Protein AF-A0AAU9J136-F1 (afdb_monomer)

Radius of gyration: 26.83 Å; Cα contacts (8 Å, |Δi|>4): 131; chains: 1; bounding box: 56×53×110 Å

Mean predicted aligned error: 14.81 Å

Sequence (244 aa):
MVQNPQQNALKNHDLTCFDFSRNMCENYKSPSEKYSEIYKKLRQEFTEEGVSYLRQHLLKAISTNSPFKLLIPDTYTTLNKVAEILLLNEFELVYWHILIESTSKAERAMNSQLLAIFTAFMAKSDLNNEYEPFEYLLETIFPNFRMNYYNWTLITDCSDVSLAQLNAKYNEMILSNKTHLYRDYDDMVNELMDMPRRKESYISEYKSDLSTIGDMENELELFEQEVLGGEHFSSIDEDMINVI

pLDDT: mean 74.61, std 20.59, range [38.0, 97.5]

Nearest PDB structures (foldseek):
  6zka-assembly1_J  TM=2.762E-01  e=8.740E+00  Ovis aries
  6zkd-assembly1_J  TM=2.323E-01  e=5.346E+00  Ovis aries

Organism: NCBI:txid1481888

Solvent-accessible surface area (backbone atoms only — not comparable to full-atom values): 15118 Å² total; per-residue (Å²): 139,87,84,81,94,82,86,87,86,86,79,89,82,82,78,51,77,62,62,61,54,51,65,56,58,79,70,61,68,53,72,67,57,50,29,53,53,52,40,52,51,53,53,48,53,50,59,73,74,48,85,55,68,67,49,52,53,50,48,49,52,42,29,74,70,47,81,57,94,55,58,57,70,60,34,34,55,50,52,49,50,49,36,58,75,64,64,56,49,64,67,37,49,48,44,21,41,52,46,55,68,55,53,49,76,73,62,68,70,46,62,56,65,61,52,50,47,48,37,44,48,49,26,44,51,76,77,35,95,83,36,62,37,51,53,54,50,43,35,73,76,36,81,61,35,66,61,54,46,53,56,45,64,76,71,53,79,67,67,90,81,47,71,68,57,48,54,50,51,45,49,51,62,50,56,68,49,66,83,58,82,69,89,46,71,66,60,51,48,46,58,77,63,65,56,84,72,78,77,87,71,80,89,83,92,83,87,78,71,62,66,69,53,54,53,50,54,52,52,49,54,51,43,44,47,72,74,68,59,66,74,68,79,69,72,81,72,93,82,80,82,97,78,137

Secondary structure (DSSP, 8-state):
------SSS-SS----HHHHHHHHHTT---HHHHHHHHHHHHHHHHHHH---HHHHHHHHHHHHH---SS-HHHHHHHHHHHHHHTT--HHHHHHHHHHHHH--TTGGGS-HHHHHHHHHHHHHHHH-S--HHHHHHHHHHSTTHHHHHHHHHTT-------HHHHHHHHHHHHHTTTT---S-HHHHHHHHH--------------SSHHHHHHHHHHHHHHHHHHS---------S-S----

Foldseek 3Di:
DDDDPPDPDPDDDPPDPVVVVVVVVVPDDDPLVVLLVVLVVVLVVLVVVDDDLLNLLLLLVLLVPAPAPDQSVVSSVLLVVLCSLQVDDNLLSLQLSLQRVQWDPVLSVDDRSLSSNLSSLVSSVVVDVPSVSSQSVCCVLPPCNVVVSVVCVVVTPRDDQDPVNSVVSSCVSVVVVVVDPDPDPVVSVCVSVVDPDPPDDDDDDDPPPVPVVVVSVVSVVVCCCPSVPDPPVDDPPPDDDPDD

Structure (mmCIF, N/CA/C/O backbone):
data_AF-A0AAU9J136-F1
#
_entry.id   AF-A0AAU9J136-F1
#
loop_
_atom_site.group_PDB
_atom_site.id
_atom_site.type_symbol
_atom_site.label_atom_id
_atom_site.label_alt_id
_atom_site.label_comp_id
_atom_site.label_asym_id
_atom_site.label_entity_id
_atom_site.label_seq_id
_atom_site.pdbx_PDB_ins_code
_atom_site.Cartn_x
_atom_site.Cartn_y
_atom_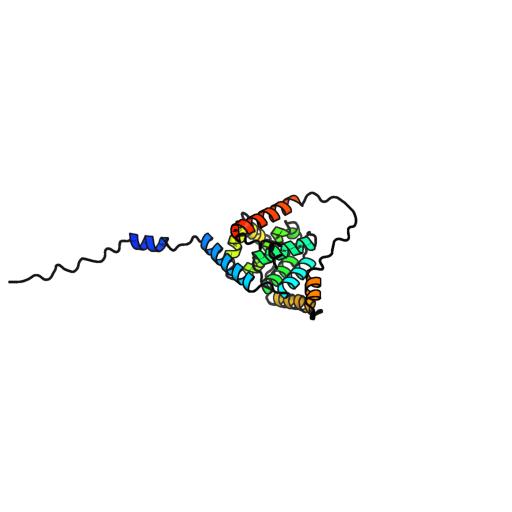site.Cartn_z
_atom_site.occupancy
_atom_site.B_iso_or_equiv
_atom_site.auth_seq_id
_atom_site.auth_comp_id
_atom_site.auth_asym_id
_atom_site.auth_atom_id
_atom_site.pdbx_PDB_model_num
ATOM 1 N N . MET A 1 1 ? -31.775 28.608 80.636 1.00 42.97 1 MET A N 1
ATOM 2 C CA . MET A 1 1 ? -32.363 28.107 79.377 1.00 42.97 1 MET A CA 1
ATOM 3 C C . MET A 1 1 ? -31.217 27.852 78.419 1.00 42.97 1 MET A C 1
ATOM 5 O O . MET A 1 1 ? -30.609 28.803 77.954 1.00 42.97 1 MET A O 1
ATOM 9 N N . VAL A 1 2 ? -30.842 26.586 78.250 1.00 39.69 2 VAL A N 1
ATOM 10 C CA . VAL A 1 2 ? -29.697 26.159 77.434 1.00 39.69 2 VAL A CA 1
ATOM 11 C C . VAL A 1 2 ? -30.269 25.627 76.123 1.00 39.69 2 VAL A C 1
ATOM 13 O O . VAL A 1 2 ? -30.999 24.639 76.141 1.00 39.69 2 VAL A O 1
ATOM 16 N N . GLN A 1 3 ? -30.013 26.319 75.013 1.00 44.22 3 GLN A N 1
ATOM 17 C CA . GLN A 1 3 ? -30.363 25.846 73.672 1.00 44.22 3 GLN A CA 1
ATOM 18 C C . GLN A 1 3 ? -29.195 25.039 73.101 1.00 44.22 3 GLN A C 1
ATOM 20 O O . GLN A 1 3 ? -28.039 25.440 73.205 1.00 44.22 3 GLN A O 1
ATOM 25 N N . ASN A 1 4 ? -29.524 23.873 72.551 1.00 42.19 4 ASN A N 1
ATOM 26 C CA . ASN A 1 4 ? -28.610 22.815 72.144 1.00 42.19 4 ASN A CA 1
ATOM 27 C C . ASN A 1 4 ? -28.269 22.968 70.642 1.00 42.19 4 ASN A C 1
ATOM 29 O O . ASN A 1 4 ? -29.188 22.867 69.827 1.00 42.19 4 ASN A O 1
ATOM 33 N N . PRO A 1 5 ? -27.009 23.222 70.234 1.00 50.28 5 PRO A N 1
ATOM 34 C CA . PRO A 1 5 ? -26.661 23.504 68.838 1.00 50.28 5 PRO A CA 1
ATOM 35 C C . PRO A 1 5 ? -26.073 22.280 68.106 1.00 50.28 5 PRO A C 1
ATOM 37 O O . PRO A 1 5 ? -24.982 22.355 67.550 1.00 50.28 5 PRO A O 1
ATOM 40 N N . GLN A 1 6 ? -26.770 21.137 68.091 1.00 49.03 6 GLN A N 1
ATOM 41 C CA . GLN A 1 6 ? -26.273 19.913 67.429 1.00 49.03 6 GLN A CA 1
ATOM 42 C C . GLN A 1 6 ? -27.299 19.189 66.538 1.00 49.03 6 GLN A C 1
ATOM 44 O O . GLN A 1 6 ? -27.411 17.968 66.589 1.00 49.03 6 GLN A O 1
ATOM 49 N N . GLN A 1 7 ? -28.052 19.899 65.690 1.00 48.59 7 GLN A N 1
ATOM 50 C CA . GLN A 1 7 ? -28.989 19.225 64.766 1.00 48.59 7 GLN A CA 1
ATOM 51 C C . GLN A 1 7 ? -28.977 19.691 63.301 1.00 48.59 7 GLN A C 1
ATOM 53 O O . GLN A 1 7 ? -29.927 19.412 62.585 1.00 48.59 7 GLN A O 1
ATOM 58 N N . ASN A 1 8 ? -27.911 20.323 62.797 1.00 48.62 8 ASN A N 1
ATOM 59 C CA . ASN A 1 8 ? -27.882 20.781 61.394 1.00 48.62 8 ASN A CA 1
ATOM 60 C C . ASN A 1 8 ? -26.576 20.471 60.640 1.00 48.62 8 ASN A C 1
ATOM 62 O O . ASN A 1 8 ? -26.051 21.322 59.932 1.00 48.62 8 ASN A O 1
ATOM 66 N N . ALA A 1 9 ? -26.044 19.253 60.762 1.00 48.69 9 ALA A N 1
ATOM 67 C CA . ALA A 1 9 ? -24.848 18.857 60.004 1.00 48.69 9 ALA A CA 1
ATOM 68 C C . ALA A 1 9 ? -24.901 17.423 59.452 1.00 48.69 9 ALA A C 1
ATOM 70 O O . ALA A 1 9 ? -23.889 16.737 59.426 1.00 48.69 9 ALA A O 1
ATOM 71 N N . LEU A 1 10 ? -26.077 16.957 59.024 1.00 46.41 10 LEU A N 1
ATOM 72 C CA . LEU A 1 10 ? -26.249 15.650 58.371 1.00 46.41 10 LEU A CA 1
ATOM 73 C C . LEU A 1 10 ? -27.366 15.727 57.321 1.00 46.41 10 LEU A C 1
ATOM 75 O O . LEU A 1 10 ? -28.375 15.034 57.377 1.00 46.41 10 LEU A O 1
ATOM 79 N N . LYS A 1 11 ? -27.208 16.640 56.366 1.00 48.94 11 LYS A N 1
ATOM 80 C CA . LYS A 1 11 ? -27.879 16.571 55.067 1.00 48.94 11 LYS A CA 1
ATOM 81 C C . LYS A 1 11 ? -26.851 16.984 54.031 1.00 48.94 11 LYS A C 1
ATOM 83 O O . LYS A 1 11 ? -26.222 18.020 54.211 1.00 48.94 11 LYS A O 1
ATOM 88 N N . ASN A 1 12 ? -26.731 16.184 52.979 1.00 52.44 12 ASN A N 1
ATOM 89 C CA . ASN A 1 12 ? -25.805 16.314 51.850 1.00 52.44 12 ASN A CA 1
ATOM 90 C C . ASN A 1 12 ? -24.502 15.534 52.038 1.00 52.44 12 ASN A C 1
ATOM 92 O O . ASN A 1 12 ? -23.468 16.121 52.317 1.00 52.44 12 ASN A O 1
ATOM 96 N N . HIS A 1 13 ? -24.563 14.214 51.857 1.00 52.09 13 HIS A N 1
ATOM 97 C CA . HIS A 1 13 ? -23.552 13.467 51.095 1.00 52.09 13 HIS A CA 1
ATOM 98 C C . HIS A 1 13 ? -24.052 12.045 50.773 1.00 52.09 13 HIS A C 1
ATOM 100 O O . HIS A 1 13 ? -23.336 11.073 50.950 1.00 52.09 13 HIS A O 1
ATOM 106 N N . ASP A 1 14 ? -25.276 11.926 50.251 1.00 48.69 14 ASP A N 1
ATOM 107 C CA . ASP A 1 14 ? -25.692 10.728 49.507 1.00 48.69 14 ASP A CA 1
ATOM 108 C C . ASP A 1 14 ? -25.576 11.031 48.009 1.00 48.69 14 ASP A C 1
ATOM 110 O O . AS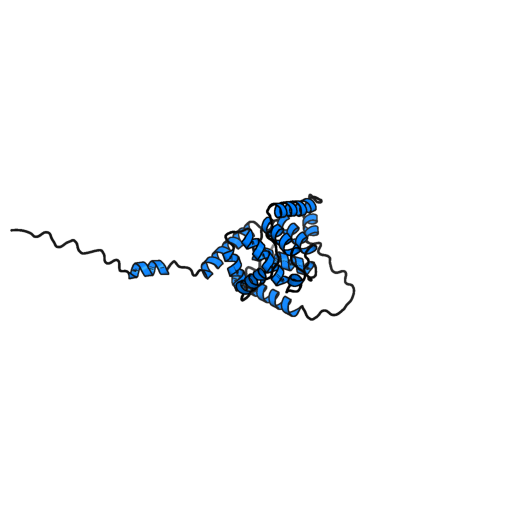P A 1 14 ? -26.559 11.101 47.275 1.00 48.69 14 ASP A O 1
ATOM 114 N N . LEU A 1 15 ? -24.341 11.266 47.554 1.00 48.59 15 LEU A N 1
ATOM 115 C CA . LEU A 1 15 ? -23.993 11.001 46.159 1.00 48.59 15 LEU A CA 1
ATOM 116 C C . LEU A 1 15 ? -23.864 9.488 46.068 1.00 48.59 15 LEU A C 1
ATOM 118 O O . LEU A 1 15 ? -22.856 8.898 46.457 1.00 48.59 15 LEU A O 1
ATOM 122 N N . THR A 1 16 ? -24.963 8.860 45.674 1.00 50.28 16 THR A N 1
ATOM 123 C CA . THR A 1 16 ? -25.050 7.412 45.571 1.00 50.28 16 THR A CA 1
ATOM 124 C C . THR A 1 16 ? -24.003 6.904 44.576 1.00 50.28 16 THR A C 1
ATOM 126 O O . THR A 1 16 ? -23.766 7.502 43.528 1.00 50.28 16 THR A O 1
ATOM 129 N N . CYS A 1 17 ? -23.400 5.752 44.875 1.00 52.16 17 CYS A N 1
ATOM 130 C CA . CYS A 1 17 ? -22.515 5.001 43.971 1.00 52.16 17 CYS A CA 1
ATOM 131 C C . CYS A 1 17 ? -23.142 4.759 42.566 1.00 52.16 17 CYS A C 1
ATOM 133 O O . CYS A 1 17 ? -22.447 4.472 41.589 1.00 52.16 17 CYS A O 1
ATOM 135 N N . PHE A 1 18 ? -24.464 4.929 42.455 1.00 45.69 18 PHE A N 1
ATOM 136 C CA . PHE A 1 18 ? -25.244 4.843 41.225 1.00 45.69 18 PHE A CA 1
ATOM 137 C C . PHE A 1 18 ? -24.999 5.995 40.238 1.00 45.69 18 PHE A C 1
ATOM 139 O O . PHE A 1 18 ? -24.914 5.735 39.038 1.00 45.69 18 PHE A O 1
ATOM 146 N N . ASP A 1 19 ? -24.818 7.235 40.699 1.00 49.44 19 ASP A N 1
ATOM 147 C CA . ASP A 1 19 ? -24.629 8.380 39.791 1.00 49.44 19 ASP A CA 1
ATOM 148 C C . ASP A 1 19 ? -23.219 8.410 39.176 1.00 49.44 19 ASP A C 1
ATOM 150 O O . ASP A 1 19 ? -23.034 8.869 38.049 1.00 49.44 19 ASP A O 1
ATOM 154 N N . PHE A 1 20 ? -22.225 7.831 39.862 1.00 48.22 20 PHE A N 1
ATOM 155 C CA . PHE A 1 20 ? -20.870 7.664 39.323 1.00 48.22 20 PHE A CA 1
ATOM 156 C C . PHE A 1 20 ? -20.815 6.603 38.208 1.00 48.22 20 PHE A C 1
ATOM 158 O O . PHE A 1 20 ? -20.131 6.786 37.204 1.00 48.22 20 PHE A O 1
ATOM 165 N N . SER A 1 21 ? -21.584 5.517 38.345 1.00 48.72 21 SER A N 1
ATOM 166 C CA . SER A 1 21 ? -21.650 4.451 37.332 1.00 48.72 21 SER A CA 1
ATOM 167 C C . SER A 1 21 ? -22.419 4.875 36.076 1.00 48.72 21 SER A C 1
ATOM 169 O O . SER A 1 21 ? -22.072 4.454 34.974 1.00 48.72 21 SER A O 1
ATOM 171 N N . ARG A 1 22 ? -23.428 5.747 36.216 1.00 47.22 22 ARG A N 1
ATOM 172 C CA . ARG A 1 22 ? -24.210 6.267 35.083 1.00 47.22 22 ARG A CA 1
ATOM 173 C C . ARG A 1 22 ? -23.394 7.227 34.209 1.00 47.22 22 ARG A C 1
ATOM 175 O O . ARG A 1 22 ? -23.372 7.063 32.995 1.00 47.22 22 ARG A O 1
ATOM 182 N N . ASN A 1 23 ? -22.623 8.126 34.828 1.00 47.19 23 ASN A N 1
ATOM 183 C CA . ASN A 1 23 ? -21.737 9.056 34.112 1.00 47.19 23 ASN A CA 1
ATOM 184 C C . ASN A 1 23 ? -20.541 8.366 33.424 1.00 47.19 23 ASN A C 1
ATOM 186 O O . ASN A 1 23 ? -20.014 8.879 32.440 1.00 47.19 23 ASN A O 1
ATOM 190 N N . MET A 1 24 ? -20.114 7.198 33.918 1.00 51.25 24 MET A N 1
ATOM 191 C CA . MET A 1 24 ? -19.074 6.383 33.275 1.00 51.25 24 MET A CA 1
ATOM 192 C C . MET A 1 24 ? -19.595 5.605 32.057 1.00 51.25 24 MET A C 1
ATOM 194 O O . MET A 1 24 ? -18.830 5.364 31.129 1.00 51.25 24 MET A O 1
ATOM 198 N N . CYS A 1 25 ? -20.878 5.227 32.027 1.00 48.72 25 CYS A N 1
ATOM 199 C CA . CYS A 1 25 ? -21.451 4.475 30.904 1.00 48.72 25 CYS A CA 1
ATOM 200 C C . CYS A 1 25 ? -21.905 5.372 29.743 1.00 48.72 25 CYS A C 1
ATOM 202 O O . CYS A 1 25 ? -21.859 4.935 28.600 1.00 48.72 25 CYS A O 1
ATOM 204 N N . GLU A 1 26 ? -22.302 6.621 30.002 1.00 47.88 26 GLU A N 1
ATOM 205 C CA . GLU A 1 26 ? -22.823 7.522 28.957 1.00 47.88 26 GLU A CA 1
ATOM 206 C C . GLU A 1 26 ? -21.742 8.093 28.014 1.00 47.88 26 GLU A C 1
ATOM 208 O O . GLU A 1 26 ? -22.083 8.688 26.998 1.00 47.88 26 GLU A O 1
ATOM 213 N N . ASN A 1 27 ? -20.449 7.862 28.287 1.00 53.16 27 ASN A N 1
ATOM 214 C CA . ASN A 1 27 ? -19.342 8.330 27.435 1.00 53.16 27 ASN A CA 1
ATOM 215 C C . ASN A 1 27 ? -18.365 7.231 26.979 1.00 53.16 27 ASN A C 1
ATOM 217 O O . ASN A 1 27 ? -17.383 7.531 26.296 1.00 53.16 27 ASN A O 1
ATOM 221 N N . TYR A 1 28 ? -18.603 5.964 27.325 1.00 52.22 28 TYR A N 1
ATOM 222 C CA . TYR A 1 28 ? -17.774 4.859 26.842 1.00 52.22 28 TYR A CA 1
ATOM 223 C C . TYR A 1 28 ? -18.293 4.387 25.482 1.00 52.22 28 TYR A C 1
ATOM 225 O O . TYR A 1 28 ? -19.089 3.455 25.394 1.00 52.22 28 TYR A O 1
ATOM 233 N N . LYS A 1 29 ? -17.838 5.038 24.405 1.00 61.50 29 LYS A N 1
ATOM 234 C CA . LYS A 1 29 ? -17.978 4.465 23.060 1.00 61.50 29 LYS A CA 1
ATOM 235 C C . LYS A 1 29 ? -17.251 3.127 23.029 1.00 61.50 29 LYS A C 1
ATOM 237 O O . LYS A 1 29 ? -16.145 3.007 23.569 1.00 61.50 29 LYS A O 1
ATOM 242 N N . SER A 1 30 ? -17.865 2.124 22.408 1.00 73.06 30 SER A N 1
ATOM 243 C CA . SER A 1 30 ? -17.186 0.848 22.191 1.00 73.06 30 SER A CA 1
ATOM 244 C C . SER A 1 30 ? -15.887 1.095 21.401 1.00 73.06 30 SER A C 1
ATOM 246 O O . SER A 1 30 ? -15.849 2.002 20.562 1.00 73.06 30 SER A O 1
ATOM 248 N N . PRO A 1 31 ? -14.801 0.330 21.634 1.00 75.12 31 PRO A N 1
ATOM 249 C CA . PRO A 1 31 ? -13.560 0.495 20.873 1.00 75.12 31 PRO A CA 1
ATOM 250 C C . PRO A 1 31 ? -13.791 0.489 19.352 1.00 75.12 31 PRO A C 1
ATOM 252 O O . PRO A 1 31 ? -13.170 1.268 18.637 1.00 75.12 31 PRO A O 1
ATOM 255 N N . SER A 1 32 ? -14.756 -0.306 18.881 1.00 79.25 32 SER A N 1
ATOM 256 C CA . SER A 1 32 ? -15.220 -0.361 17.490 1.00 79.25 32 SER A CA 1
ATOM 257 C C . SER A 1 32 ? -15.777 0.964 16.963 1.00 79.25 32 SER A C 1
ATOM 259 O O . SER A 1 32 ? -15.373 1.421 15.895 1.00 79.25 32 SER A O 1
ATOM 261 N N . GLU A 1 33 ? -16.674 1.617 17.707 1.00 81.62 33 GLU A N 1
ATOM 262 C CA . GLU A 1 33 ? -17.240 2.914 17.304 1.00 81.62 33 GLU A CA 1
ATOM 263 C C . GLU A 1 33 ? -16.163 3.999 17.297 1.00 81.62 33 GLU A C 1
ATOM 265 O O . GLU A 1 33 ? -16.102 4.811 16.376 1.00 81.62 33 GLU A O 1
ATOM 270 N N . LYS A 1 34 ? -15.262 3.968 18.286 1.00 90.00 34 LYS A N 1
ATOM 271 C CA . LYS A 1 34 ? -14.142 4.908 18.370 1.00 90.00 34 LYS A CA 1
ATOM 272 C C . LYS A 1 34 ? -13.229 4.807 17.143 1.00 90.00 34 LYS A C 1
ATOM 274 O O . LYS A 1 34 ? -12.896 5.832 16.556 1.00 90.00 34 LYS A O 1
ATOM 279 N N . TYR A 1 35 ? -12.820 3.600 16.749 1.00 92.06 35 TYR A N 1
ATOM 280 C CA . TYR A 1 35 ? -11.941 3.415 15.589 1.00 92.06 35 TYR A CA 1
ATOM 281 C C . TYR A 1 35 ? -12.622 3.793 14.269 1.00 92.06 35 TYR A C 1
ATOM 283 O O . TYR A 1 35 ? -11.987 4.421 13.423 1.00 92.06 35 TYR A O 1
ATOM 291 N N . SER A 1 36 ? -13.918 3.496 14.119 1.00 90.44 36 SER A N 1
ATOM 292 C CA . SER A 1 36 ? -14.697 3.912 12.946 1.00 90.44 36 SER A CA 1
ATOM 293 C C . SER A 1 36 ? -14.754 5.438 12.800 1.00 90.44 36 SER A C 1
ATOM 295 O O . SER A 1 36 ? -14.521 5.965 11.714 1.00 90.44 36 SER A O 1
ATOM 297 N N . GLU A 1 37 ? -15.005 6.166 13.891 1.00 91.88 37 GLU A N 1
ATOM 298 C CA . GLU A 1 37 ? -15.034 7.634 13.877 1.00 91.88 37 GLU A CA 1
ATOM 299 C C . GLU A 1 37 ? -13.668 8.248 13.557 1.00 91.88 37 GLU A C 1
ATOM 301 O O . GLU A 1 37 ? -13.591 9.198 12.777 1.00 91.88 37 GLU A O 1
ATOM 306 N N . ILE A 1 38 ? -12.589 7.690 14.119 1.00 93.69 38 ILE A N 1
ATOM 307 C CA . ILE A 1 38 ? -11.222 8.138 13.823 1.00 93.69 38 ILE A CA 1
ATOM 308 C C . ILE A 1 38 ? -10.914 7.942 12.337 1.00 93.69 38 ILE A C 1
ATOM 310 O O . ILE A 1 38 ? -10.460 8.881 11.687 1.00 93.69 38 ILE A O 1
ATOM 314 N N . TYR A 1 39 ? -11.212 6.764 11.778 1.00 94.00 39 TYR A N 1
ATOM 315 C CA . TYR A 1 39 ? -10.983 6.508 10.357 1.00 94.00 39 TYR A CA 1
ATOM 316 C C . TYR A 1 39 ? -11.777 7.471 9.466 1.00 94.00 39 TYR A C 1
ATOM 318 O O . TYR A 1 39 ? -11.218 8.038 8.530 1.00 94.00 39 TYR A O 1
ATOM 326 N N . LYS A 1 40 ? -13.058 7.719 9.777 1.00 93.56 40 LYS A N 1
ATOM 327 C CA . LYS A 1 40 ? -13.888 8.678 9.027 1.00 93.56 40 LYS A CA 1
ATOM 328 C C . LYS A 1 40 ? -13.271 10.076 9.008 1.00 93.56 40 LYS A C 1
ATOM 330 O O . LYS A 1 40 ? -13.238 10.703 7.954 1.00 93.56 40 LYS A O 1
ATOM 335 N N . LYS A 1 41 ? -12.738 10.536 10.143 1.00 94.50 41 LYS A N 1
ATOM 336 C CA . LYS A 1 41 ? -12.050 11.830 10.224 1.00 94.50 41 LYS A CA 1
ATOM 337 C C . LYS A 1 41 ? -10.790 11.861 9.357 1.00 94.50 41 LYS A C 1
ATOM 339 O O . LYS A 1 41 ? -10.625 12.789 8.577 1.00 94.50 41 LYS A O 1
ATOM 344 N N . LEU A 1 42 ? -9.949 10.827 9.438 1.00 93.81 42 LEU A N 1
ATOM 345 C CA . LEU A 1 42 ? -8.741 10.712 8.610 1.00 93.81 42 LEU A CA 1
ATOM 346 C C . LEU A 1 42 ? -9.080 10.686 7.114 1.00 93.81 42 LEU A C 1
ATOM 348 O O . LEU A 1 42 ? -8.410 11.320 6.305 1.00 93.81 42 LEU A O 1
ATOM 352 N N . ARG A 1 43 ? -10.148 9.975 6.736 1.00 93.44 43 ARG A N 1
ATOM 353 C CA . ARG A 1 43 ? -10.620 9.912 5.350 1.00 93.44 43 ARG A CA 1
ATOM 354 C C . ARG A 1 43 ? -11.113 11.268 4.857 1.00 93.44 43 ARG A C 1
ATOM 356 O O . ARG A 1 43 ? -10.845 11.619 3.710 1.00 93.44 43 ARG A O 1
ATOM 363 N N . GLN A 1 44 ? -11.824 12.011 5.702 1.00 93.25 44 GLN A N 1
ATOM 364 C CA . GLN A 1 44 ? -12.268 13.362 5.381 1.00 93.25 44 GLN A CA 1
ATOM 365 C C . GLN A 1 44 ? -11.066 14.285 5.148 1.00 93.25 44 GLN A C 1
ATOM 367 O O . GLN A 1 44 ? -10.995 14.906 4.095 1.00 93.25 44 GLN A O 1
ATOM 372 N N . GLU A 1 45 ? -10.095 14.299 6.067 1.00 92.38 45 GLU A N 1
ATOM 373 C CA . GLU A 1 45 ? -8.858 15.087 5.940 1.00 92.38 45 GLU A CA 1
ATOM 374 C C . GLU A 1 45 ? -8.113 14.751 4.639 1.00 92.38 45 GLU A C 1
ATOM 376 O O . GLU A 1 45 ? -7.801 15.638 3.850 1.00 92.38 45 GLU A O 1
ATOM 381 N N . PHE A 1 46 ? -7.931 13.461 4.347 1.00 90.62 46 PHE A N 1
ATOM 382 C CA . PHE A 1 46 ? -7.301 13.000 3.108 1.00 90.62 46 PHE A CA 1
ATOM 383 C C . PHE A 1 46 ? -8.053 13.456 1.847 1.00 90.62 46 PHE A C 1
ATOM 385 O O . PHE A 1 46 ? -7.444 13.793 0.833 1.00 90.62 46 PHE A O 1
ATOM 392 N N . THR A 1 47 ? -9.386 13.466 1.893 1.00 89.38 47 THR A N 1
ATOM 393 C CA . THR A 1 47 ? -10.219 13.888 0.757 1.00 89.38 47 THR A 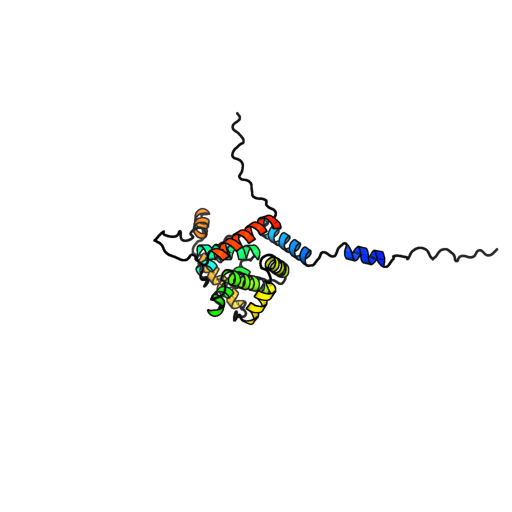CA 1
ATOM 394 C C . THR A 1 47 ? -10.164 15.404 0.559 1.00 89.38 47 THR A C 1
ATOM 396 O O . THR A 1 47 ? -10.125 15.866 -0.579 1.00 89.38 47 THR A O 1
ATOM 399 N N . GLU A 1 48 ? -10.126 16.173 1.649 1.00 90.62 48 GLU A N 1
ATOM 400 C CA . GLU A 1 48 ? -10.001 17.635 1.627 1.00 90.62 48 GLU A CA 1
ATOM 401 C C . GLU A 1 48 ? -8.624 18.094 1.122 1.00 90.62 48 GLU A C 1
ATOM 403 O O . GLU A 1 48 ? -8.544 19.057 0.358 1.00 90.62 48 GLU A O 1
ATOM 408 N N . GLU A 1 49 ? -7.545 17.400 1.501 1.00 87.50 49 GLU A N 1
ATOM 409 C CA . GLU A 1 49 ? -6.192 17.652 0.979 1.00 87.50 49 GLU A CA 1
ATOM 410 C C . GLU A 1 49 ? -6.055 17.257 -0.500 1.00 87.50 49 GLU A C 1
ATOM 412 O O . GLU A 1 49 ? -5.311 17.888 -1.259 1.00 87.50 49 GLU A O 1
ATOM 417 N N . GLY A 1 50 ? -6.808 16.238 -0.918 1.00 85.56 50 GLY A N 1
ATOM 418 C CA . GLY A 1 50 ? -6.775 15.688 -2.262 1.00 85.56 50 GLY A CA 1
ATOM 419 C C . GLY A 1 50 ? -5.562 14.791 -2.513 1.00 85.56 50 GLY A C 1
ATOM 420 O O . GLY A 1 50 ? -4.663 14.624 -1.691 1.00 85.56 50 GLY A O 1
ATOM 421 N N . VAL A 1 51 ? -5.533 14.174 -3.694 1.00 85.56 51 VAL A N 1
ATOM 422 C CA . VAL A 1 51 ? -4.474 13.228 -4.054 1.00 85.56 51 VAL A CA 1
ATOM 423 C C . VAL A 1 51 ? -3.356 13.928 -4.826 1.00 85.56 51 VAL A C 1
ATOM 425 O O . VAL A 1 51 ? -3.580 14.485 -5.901 1.00 85.56 51 VAL A O 1
ATOM 428 N N . SER A 1 52 ? -2.129 13.862 -4.301 1.00 88.12 52 SER A N 1
ATOM 429 C CA . SER A 1 52 ? -0.956 14.463 -4.940 1.00 88.12 52 SER A CA 1
ATOM 430 C C . SER A 1 52 ? -0.563 13.730 -6.236 1.00 88.12 52 SER A C 1
ATOM 432 O O . SER A 1 52 ? -0.661 12.503 -6.346 1.00 88.12 52 SER A O 1
ATOM 434 N N . TYR A 1 53 ? -0.053 14.474 -7.226 1.00 86.25 53 TYR A N 1
ATOM 435 C CA . TYR A 1 53 ? 0.521 13.882 -8.444 1.00 86.25 53 TYR A CA 1
ATOM 436 C C . TYR A 1 53 ? 1.677 12.926 -8.114 1.00 86.25 53 TYR A C 1
ATOM 438 O O . TYR A 1 53 ? 1.783 11.849 -8.698 1.00 86.25 53 TYR A O 1
ATOM 446 N N . LEU A 1 54 ? 2.513 13.284 -7.130 1.00 88.81 54 LEU A N 1
ATOM 447 C CA . LEU A 1 54 ? 3.626 12.445 -6.694 1.00 88.81 54 LEU A CA 1
ATOM 448 C C . LEU A 1 54 ? 3.134 11.085 -6.183 1.00 88.81 54 LEU A C 1
ATOM 450 O O . LEU A 1 54 ? 3.692 10.063 -6.576 1.00 88.81 54 LEU A O 1
ATOM 454 N N . ARG A 1 55 ? 2.058 11.056 -5.384 1.00 91.94 55 ARG A N 1
ATOM 455 C CA . ARG A 1 55 ? 1.423 9.815 -4.919 1.00 91.94 55 ARG A CA 1
ATOM 456 C C . ARG A 1 55 ? 0.996 8.932 -6.093 1.00 91.94 55 ARG A C 1
ATOM 458 O O . ARG A 1 55 ? 1.288 7.737 -6.097 1.00 91.94 55 ARG A O 1
ATOM 465 N N . GLN A 1 56 ? 0.355 9.514 -7.107 1.00 90.94 56 GLN A N 1
ATOM 466 C CA . GLN A 1 56 ? -0.096 8.765 -8.284 1.00 90.94 56 GLN A CA 1
ATOM 467 C C . GLN A 1 56 ? 1.058 8.252 -9.145 1.00 90.94 56 GLN A C 1
ATOM 469 O O . GLN A 1 56 ? 1.053 7.092 -9.560 1.00 90.94 56 GLN A O 1
ATOM 474 N N . HIS A 1 57 ? 2.090 9.068 -9.345 1.00 88.38 57 HIS A N 1
ATOM 475 C CA . HIS A 1 57 ? 3.306 8.647 -10.031 1.00 88.38 57 HIS A CA 1
ATOM 476 C C . HIS A 1 57 ? 3.994 7.484 -9.294 1.00 88.38 57 HIS A C 1
ATOM 478 O O . HIS A 1 57 ? 4.391 6.498 -9.918 1.00 88.38 57 HIS A O 1
ATOM 484 N N . LEU A 1 58 ? 4.108 7.552 -7.960 1.00 92.19 58 LEU A N 1
ATOM 485 C CA . LEU A 1 58 ? 4.659 6.459 -7.154 1.00 92.19 58 LEU A CA 1
ATOM 486 C C . LEU A 1 58 ? 3.840 5.174 -7.330 1.00 92.19 58 LEU A C 1
ATOM 488 O O . LEU A 1 58 ? 4.417 4.131 -7.621 1.00 92.19 58 LEU A O 1
ATOM 492 N N . LEU A 1 59 ? 2.509 5.243 -7.242 1.00 92.44 59 LEU A N 1
ATOM 493 C CA . LEU A 1 59 ? 1.633 4.084 -7.458 1.00 92.44 59 LEU A CA 1
ATOM 494 C C . LEU A 1 59 ? 1.783 3.484 -8.857 1.00 92.44 59 LEU A C 1
ATOM 496 O O . LEU A 1 59 ? 1.839 2.261 -9.005 1.00 92.44 59 LEU A O 1
ATOM 500 N N . LYS A 1 60 ? 1.914 4.327 -9.885 1.00 88.44 60 LYS A N 1
ATOM 501 C CA . LYS A 1 60 ? 2.172 3.866 -11.249 1.00 88.44 60 LYS A CA 1
ATOM 502 C C . LYS A 1 60 ? 3.513 3.133 -11.344 1.00 88.44 60 LYS A C 1
ATOM 504 O O . LYS A 1 60 ? 3.568 2.038 -11.915 1.00 88.44 60 LYS A O 1
ATOM 509 N N . ALA A 1 61 ? 4.571 3.673 -10.741 1.00 88.94 61 ALA A N 1
ATOM 510 C CA . ALA A 1 61 ? 5.879 3.022 -10.690 1.00 88.94 61 ALA A CA 1
ATOM 511 C C . ALA A 1 61 ? 5.817 1.665 -9.962 1.00 88.94 61 ALA A C 1
ATOM 513 O O . ALA A 1 61 ? 6.319 0.668 -10.484 1.00 88.94 61 ALA A O 1
ATOM 514 N N . ILE A 1 62 ? 5.124 1.596 -8.819 1.00 91.88 62 ILE A N 1
ATOM 515 C CA . ILE A 1 62 ? 4.903 0.343 -8.076 1.00 91.88 62 ILE A CA 1
ATOM 516 C C . ILE A 1 62 ? 4.163 -0.666 -8.953 1.00 91.88 62 ILE A C 1
ATOM 518 O O . ILE A 1 62 ? 4.584 -1.814 -9.047 1.00 91.88 62 ILE A O 1
ATOM 522 N N . SER A 1 63 ? 3.097 -0.246 -9.639 1.00 90.25 63 SER A N 1
ATOM 523 C CA . SER A 1 63 ? 2.301 -1.138 -10.491 1.00 90.25 63 SER A CA 1
ATOM 524 C C . SER A 1 63 ? 3.093 -1.721 -11.661 1.00 90.25 63 SER A C 1
ATOM 526 O O . SER A 1 63 ? 2.920 -2.890 -11.998 1.00 90.25 63 SER A O 1
ATOM 528 N N . THR A 1 64 ? 4.003 -0.933 -12.237 1.00 85.94 64 THR A N 1
ATOM 529 C CA . THR A 1 64 ? 4.828 -1.336 -13.383 1.00 85.94 64 THR A CA 1
ATOM 530 C C . THR A 1 64 ? 5.923 -2.318 -12.970 1.00 85.94 64 THR A C 1
ATOM 532 O O . THR A 1 64 ? 6.236 -3.245 -13.714 1.00 85.94 64 THR A O 1
ATOM 535 N N . ASN A 1 65 ? 6.479 -2.138 -11.770 1.00 85.00 65 ASN A N 1
ATOM 536 C CA . ASN A 1 65 ? 7.566 -2.960 -11.234 1.00 85.00 65 ASN A CA 1
ATOM 537 C C . ASN A 1 65 ? 7.075 -4.090 -10.315 1.00 85.00 65 ASN A C 1
ATOM 539 O O . ASN A 1 65 ? 7.884 -4.827 -9.749 1.00 85.00 65 ASN A O 1
ATOM 543 N N . SER A 1 66 ? 5.759 -4.228 -10.136 1.00 83.88 66 SER A N 1
ATOM 544 C CA . SER A 1 66 ? 5.192 -5.201 -9.212 1.00 83.88 66 SER A CA 1
ATOM 545 C C . SER A 1 66 ? 5.425 -6.638 -9.702 1.00 83.88 66 SER A C 1
ATOM 547 O O . SER A 1 66 ? 5.188 -6.946 -10.871 1.00 83.88 66 SER A O 1
ATOM 549 N N . PRO A 1 67 ? 5.827 -7.564 -8.813 1.00 82.94 67 PRO A N 1
ATOM 550 C CA . PRO A 1 67 ? 5.948 -8.978 -9.124 1.00 82.94 67 PRO A CA 1
ATOM 551 C C . PRO A 1 67 ? 4.600 -9.720 -9.106 1.00 82.94 67 PRO A C 1
ATOM 553 O O . PRO A 1 67 ? 4.590 -10.953 -9.197 1.00 82.94 67 PRO A O 1
ATOM 556 N N . PHE A 1 68 ? 3.476 -9.018 -8.930 1.00 79.94 68 PHE A N 1
ATOM 557 C CA . PHE A 1 68 ? 2.149 -9.627 -8.941 1.00 79.94 68 PHE A CA 1
ATOM 558 C C . PHE A 1 68 ? 1.820 -10.222 -10.312 1.00 79.94 68 PHE A C 1
ATOM 560 O O . PHE A 1 68 ? 2.190 -9.693 -11.356 1.00 79.94 68 PHE A O 1
ATOM 567 N N . LYS A 1 69 ? 1.081 -11.335 -10.310 1.00 72.06 69 LYS A N 1
ATOM 568 C CA . LYS A 1 69 ? 0.663 -12.044 -11.533 1.00 72.06 69 LYS A CA 1
ATOM 569 C C . LYS A 1 69 ? -0.620 -11.459 -12.139 1.00 72.06 69 LYS A C 1
ATOM 571 O O . LYS A 1 69 ? -1.392 -12.185 -12.757 1.00 72.06 69 LYS A O 1
ATOM 576 N N . LEU A 1 70 ? -0.874 -10.176 -11.914 1.00 67.06 70 LEU A N 1
ATOM 577 C CA . LEU A 1 70 ? -2.035 -9.464 -12.439 1.00 67.06 70 LEU A CA 1
ATOM 578 C C . LEU A 1 70 ? -1.627 -8.686 -13.695 1.00 67.06 70 LEU A C 1
ATOM 580 O O . LEU A 1 70 ? -0.460 -8.326 -13.869 1.00 67.06 70 LEU A O 1
ATOM 584 N N . LEU A 1 71 ? -2.581 -8.439 -14.597 1.00 67.81 71 LEU A N 1
ATOM 585 C CA . LEU A 1 71 ? -2.333 -7.536 -15.720 1.00 67.81 71 LEU A CA 1
ATOM 586 C C . LEU A 1 71 ? -2.056 -6.132 -15.172 1.00 67.81 71 LEU A C 1
ATOM 588 O O . LEU A 1 71 ? -2.680 -5.723 -14.202 1.00 67.81 71 LEU A O 1
ATOM 592 N N . ILE A 1 72 ? -1.156 -5.379 -15.812 1.00 68.38 72 ILE A N 1
ATOM 593 C CA . ILE A 1 72 ? -0.718 -4.055 -15.327 1.00 68.38 72 ILE A CA 1
ATOM 594 C C . ILE A 1 72 ? -1.895 -3.117 -14.980 1.00 68.38 72 ILE A C 1
ATOM 596 O O . ILE A 1 72 ? -1.849 -2.531 -13.898 1.00 68.38 72 ILE A O 1
ATOM 600 N N . PRO A 1 73 ? -2.963 -2.996 -15.805 1.00 68.38 73 PRO A N 1
ATOM 601 C CA . PRO A 1 73 ? -4.117 -2.169 -15.449 1.00 68.38 73 PRO A CA 1
ATOM 602 C C . PRO A 1 73 ? -4.793 -2.609 -14.148 1.00 68.38 73 PRO A C 1
ATOM 604 O O . PRO A 1 73 ? -5.054 -1.789 -13.272 1.00 68.38 73 PRO A O 1
ATOM 607 N N . ASP A 1 74 ? -4.988 -3.916 -13.993 1.00 76.81 74 ASP A N 1
ATOM 608 C CA . ASP A 1 74 ? -5.653 -4.512 -12.836 1.00 76.81 74 ASP A CA 1
ATOM 609 C C . ASP A 1 74 ? -4.773 -4.375 -11.578 1.00 76.81 74 ASP A C 1
ATOM 611 O O . ASP A 1 74 ? -5.272 -4.124 -10.478 1.00 76.81 74 ASP A O 1
ATOM 615 N N . THR A 1 75 ? -3.447 -4.462 -11.743 1.00 83.44 75 THR A N 1
ATOM 616 C CA . THR A 1 75 ? -2.456 -4.201 -10.691 1.00 83.44 75 THR A CA 1
ATOM 617 C C . THR A 1 75 ? -2.533 -2.760 -10.207 1.00 83.44 75 THR A C 1
ATOM 619 O O . THR A 1 75 ? -2.620 -2.535 -9.004 1.00 83.44 75 THR A O 1
ATOM 622 N N . TYR A 1 76 ? -2.516 -1.779 -11.114 1.00 88.06 76 TYR A N 1
ATOM 623 C CA . TYR A 1 76 ? -2.572 -0.365 -10.740 1.00 88.06 76 TYR A CA 1
ATOM 624 C C . TYR A 1 76 ? -3.876 -0.024 -10.014 1.00 88.06 76 TYR A C 1
ATOM 626 O O . TYR A 1 76 ? -3.831 0.563 -8.935 1.00 88.06 76 TYR A O 1
ATOM 634 N N . THR A 1 77 ? -5.026 -0.466 -10.536 1.00 87.69 77 THR A N 1
ATOM 635 C CA . THR A 1 77 ? -6.325 -0.263 -9.879 1.00 87.69 77 THR A CA 1
ATOM 636 C C . THR A 1 77 ? -6.359 -0.897 -8.489 1.00 87.69 77 THR A C 1
ATOM 638 O O . THR A 1 77 ? -6.795 -0.253 -7.537 1.00 87.69 77 THR A O 1
ATOM 641 N N . THR A 1 78 ? -5.854 -2.126 -8.343 1.00 87.50 78 THR A N 1
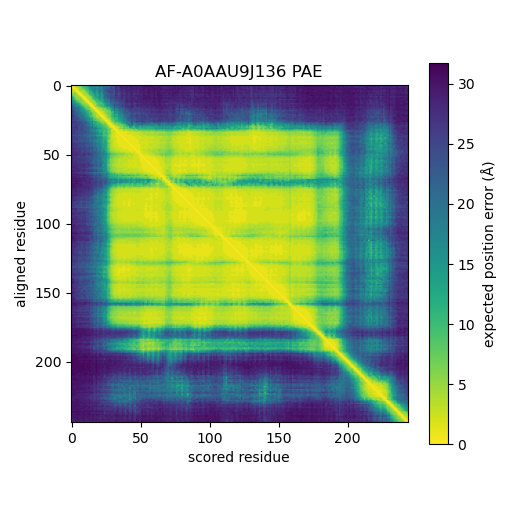ATOM 642 C CA . THR A 1 78 ? -5.778 -2.805 -7.039 1.00 87.50 78 THR A CA 1
ATOM 643 C C . THR A 1 78 ? -4.893 -2.030 -6.064 1.00 87.50 78 THR A C 1
ATOM 645 O O . THR A 1 78 ? -5.300 -1.768 -4.934 1.00 87.50 78 THR A O 1
ATOM 648 N N . LEU A 1 79 ? -3.695 -1.625 -6.496 1.00 92.12 79 LEU A N 1
ATOM 649 C CA . LEU A 1 79 ? -2.755 -0.888 -5.656 1.00 92.12 79 LEU A CA 1
ATOM 650 C C . LEU A 1 79 ? -3.311 0.476 -5.234 1.00 92.12 79 LEU A C 1
ATOM 652 O O . LEU A 1 79 ? -3.171 0.850 -4.072 1.00 92.12 79 LEU A O 1
ATOM 656 N N . ASN A 1 80 ? -3.967 1.198 -6.147 1.00 92.81 80 ASN A N 1
ATOM 657 C CA . ASN A 1 80 ? -4.573 2.488 -5.833 1.00 92.81 80 ASN A CA 1
ATOM 658 C C . ASN A 1 80 ? -5.718 2.332 -4.821 1.00 92.81 80 ASN A C 1
ATOM 660 O O . ASN A 1 80 ? -5.726 3.046 -3.821 1.00 92.81 80 ASN A O 1
ATOM 664 N N . LYS A 1 81 ? -6.607 1.342 -5.005 1.00 91.25 81 LYS A N 1
ATOM 665 C CA . LYS A 1 81 ? -7.683 1.033 -4.044 1.00 91.25 81 LYS A CA 1
ATOM 666 C C . LYS A 1 81 ? -7.129 0.727 -2.651 1.00 91.25 81 LYS A C 1
ATOM 668 O O . LYS A 1 81 ? -7.575 1.307 -1.666 1.00 91.25 81 LYS A O 1
ATOM 673 N N . VAL A 1 82 ? -6.121 -0.142 -2.557 1.00 94.94 82 VAL A N 1
ATOM 674 C CA . VAL A 1 82 ? -5.481 -0.478 -1.272 1.00 94.94 82 VAL A CA 1
ATOM 675 C C . VAL A 1 82 ? -4.847 0.761 -0.635 1.00 94.94 82 VAL A C 1
ATOM 677 O O . VAL A 1 82 ? -5.046 1.014 0.553 1.00 94.94 82 VAL A O 1
ATOM 680 N N . ALA A 1 83 ? -4.136 1.571 -1.421 1.00 96.31 83 ALA A N 1
ATOM 681 C CA . ALA A 1 83 ? -3.521 2.798 -0.933 1.00 96.31 83 ALA A CA 1
ATOM 682 C C . ALA A 1 83 ? -4.541 3.855 -0.487 1.00 96.31 83 ALA A C 1
ATOM 684 O O . ALA A 1 83 ? -4.224 4.679 0.367 1.00 96.31 83 ALA A O 1
ATOM 685 N N . GLU A 1 84 ? -5.734 3.889 -1.082 1.00 94.12 84 GLU A N 1
ATOM 686 C CA . GLU A 1 84 ? -6.834 4.775 -0.682 1.00 94.12 84 GLU A CA 1
ATOM 687 C C . GLU A 1 84 ? -7.533 4.279 0.583 1.00 94.12 84 GLU A C 1
ATOM 689 O O . GLU A 1 84 ? -7.795 5.073 1.481 1.00 94.12 84 GLU A O 1
ATOM 694 N N . ILE A 1 85 ? -7.777 2.971 0.712 1.00 93.75 85 ILE A N 1
ATOM 695 C CA . ILE A 1 85 ? -8.323 2.382 1.945 1.00 93.75 85 ILE A CA 1
ATOM 696 C C . ILE A 1 85 ? -7.390 2.678 3.123 1.00 93.75 85 ILE A C 1
ATOM 698 O O . ILE A 1 85 ? -7.846 3.107 4.182 1.00 93.75 85 ILE A O 1
ATOM 702 N N . LEU A 1 86 ? -6.083 2.505 2.928 1.00 96.19 86 LEU A N 1
ATOM 703 C CA . LEU A 1 86 ? -5.071 2.708 3.966 1.00 96.19 86 LEU A CA 1
ATOM 704 C C . LEU A 1 86 ? -4.560 4.148 4.086 1.00 96.19 86 LEU A C 1
ATOM 706 O O . LEU A 1 86 ? -3.706 4.418 4.934 1.00 96.19 86 LEU A O 1
ATOM 710 N N . LEU A 1 87 ? -5.072 5.067 3.260 1.00 95.62 87 LEU A N 1
ATOM 711 C CA . LEU A 1 87 ? -4.656 6.472 3.218 1.00 95.62 87 LEU A CA 1
ATOM 712 C C . LEU A 1 87 ? -3.124 6.598 3.211 1.00 95.62 87 LEU A C 1
ATOM 714 O O . LEU A 1 87 ? -2.537 7.250 4.075 1.00 95.62 87 LEU A O 1
ATOM 718 N N . LEU A 1 88 ? -2.474 5.869 2.296 1.00 96.50 88 LEU A N 1
ATOM 719 C CA . LEU A 1 88 ? -1.018 5.802 2.238 1.00 96.50 88 LEU A CA 1
ATOM 720 C C . LEU A 1 88 ? -0.427 7.120 1.732 1.00 96.50 88 LEU A C 1
ATOM 722 O O . LEU A 1 88 ? -0.789 7.584 0.642 1.00 96.50 88 LEU A O 1
ATOM 726 N N . ASN A 1 89 ? 0.504 7.676 2.506 1.00 94.56 89 ASN A N 1
ATOM 727 C CA . ASN A 1 89 ? 1.336 8.809 2.098 1.00 94.56 89 ASN A CA 1
ATOM 728 C C . ASN A 1 89 ? 2.523 8.359 1.225 1.00 94.56 89 ASN A C 1
ATOM 730 O O . ASN A 1 89 ? 2.768 7.168 1.032 1.00 94.56 89 ASN A O 1
ATOM 734 N N . GLU A 1 90 ? 3.290 9.308 0.687 1.00 94.44 90 GLU A N 1
ATOM 735 C CA . GLU A 1 90 ? 4.388 9.010 -0.235 1.00 94.44 90 GLU A CA 1
ATOM 736 C C . GLU A 1 90 ? 5.494 8.138 0.382 1.00 94.44 90 GLU A C 1
ATOM 738 O O . GLU A 1 90 ? 6.031 7.267 -0.301 1.00 94.44 90 GLU A O 1
ATOM 743 N N . PHE A 1 91 ? 5.829 8.319 1.663 1.00 94.62 91 PHE A N 1
ATOM 744 C CA . PHE A 1 91 ? 6.833 7.485 2.334 1.00 94.62 91 PHE A CA 1
ATOM 745 C C . PHE A 1 91 ? 6.328 6.060 2.553 1.00 94.62 91 PHE A C 1
ATOM 747 O O . PHE A 1 91 ? 7.064 5.106 2.295 1.00 94.62 91 PHE A O 1
ATOM 754 N N . GLU A 1 92 ? 5.070 5.921 2.970 1.00 96.44 92 GLU A N 1
ATOM 755 C CA . GLU A 1 92 ? 4.405 4.627 3.130 1.00 96.44 92 GLU A CA 1
ATOM 756 C C . GLU A 1 92 ? 4.327 3.880 1.790 1.00 96.44 92 GLU A C 1
ATOM 758 O O . GLU A 1 92 ? 4.594 2.682 1.744 1.00 96.44 92 GLU A O 1
ATOM 763 N N . LEU A 1 93 ? 4.076 4.578 0.677 1.00 97.00 93 LEU A N 1
ATOM 764 C CA . LEU A 1 93 ? 4.110 3.986 -0.665 1.00 97.00 93 LEU A CA 1
ATOM 765 C C . LEU A 1 93 ? 5.501 3.485 -1.065 1.00 97.00 93 LEU A C 1
ATOM 767 O O . LEU A 1 93 ? 5.622 2.395 -1.625 1.00 97.00 93 LEU A O 1
ATOM 771 N N . VAL A 1 94 ? 6.561 4.250 -0.793 1.00 96.38 94 VAL A N 1
ATOM 772 C CA . VAL A 1 94 ? 7.928 3.803 -1.109 1.00 96.38 94 VAL A CA 1
ATOM 773 C C . VAL A 1 94 ? 8.328 2.614 -0.242 1.00 96.38 94 VAL A C 1
ATOM 775 O O . VAL A 1 94 ? 8.929 1.667 -0.748 1.00 96.38 94 VAL A O 1
ATOM 778 N N . TYR A 1 95 ? 7.964 2.616 1.039 1.00 96.75 95 TYR A N 1
ATOM 779 C CA . TYR A 1 95 ? 8.194 1.469 1.915 1.00 96.75 95 TYR A CA 1
ATOM 780 C C . TYR A 1 95 ? 7.442 0.237 1.412 1.00 96.75 95 TYR A C 1
ATOM 782 O O . TYR A 1 95 ? 8.023 -0.837 1.261 1.00 96.75 95 TYR A O 1
ATOM 790 N N . TRP A 1 96 ? 6.169 0.410 1.057 1.00 96.81 96 TRP A N 1
ATOM 791 C CA . TRP A 1 96 ? 5.353 -0.646 0.476 1.00 96.81 96 TRP A CA 1
ATOM 792 C C . TRP A 1 96 ? 5.964 -1.210 -0.810 1.00 96.81 96 TRP A C 1
ATOM 794 O O . TRP A 1 96 ? 5.982 -2.424 -1.006 1.00 96.81 96 TRP A O 1
ATOM 804 N N . HIS A 1 97 ? 6.544 -0.358 -1.655 1.00 95.44 97 HIS A N 1
ATOM 805 C CA . HIS A 1 97 ? 7.251 -0.805 -2.849 1.00 95.44 97 HIS A CA 1
ATOM 806 C C . HIS A 1 97 ? 8.420 -1.742 -2.523 1.00 95.44 97 HIS A C 1
ATOM 808 O O . HIS A 1 97 ? 8.555 -2.786 -3.162 1.00 95.44 97 HIS A O 1
ATOM 814 N N . ILE A 1 98 ? 9.231 -1.393 -1.516 1.00 95.12 98 ILE A N 1
ATOM 815 C CA . ILE A 1 98 ? 10.352 -2.225 -1.057 1.00 95.12 98 ILE A CA 1
ATOM 816 C C . ILE A 1 98 ? 9.831 -3.584 -0.581 1.00 95.12 98 ILE A C 1
ATOM 818 O O . ILE A 1 98 ? 10.363 -4.611 -1.001 1.00 95.12 98 ILE A O 1
ATOM 822 N N . LEU A 1 99 ? 8.761 -3.594 0.224 1.00 94.75 99 LEU A N 1
ATOM 823 C CA . LEU A 1 99 ? 8.143 -4.829 0.715 1.00 94.75 99 LEU A CA 1
ATOM 824 C C . LEU A 1 99 ? 7.643 -5.719 -0.427 1.00 94.75 99 LEU A C 1
ATOM 826 O O . LEU A 1 99 ? 7.894 -6.923 -0.442 1.00 94.75 99 LEU A O 1
ATOM 830 N N . 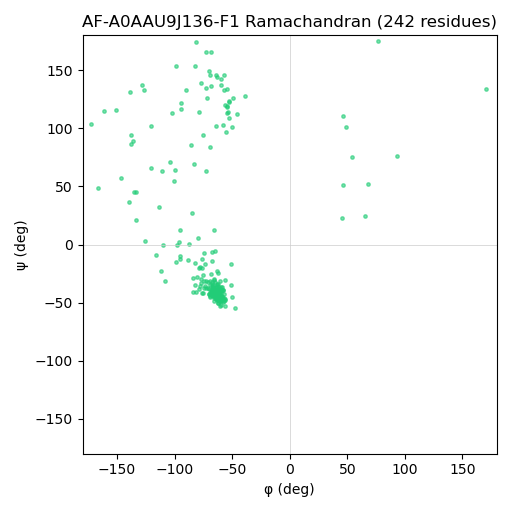ILE A 1 100 ? 6.957 -5.127 -1.409 1.00 93.25 100 ILE A N 1
ATOM 831 C CA . ILE A 1 100 ? 6.468 -5.835 -2.594 1.00 93.25 100 ILE A CA 1
ATOM 832 C C . ILE A 1 100 ? 7.637 -6.492 -3.344 1.00 93.25 100 ILE A C 1
ATOM 834 O O . ILE A 1 100 ? 7.554 -7.671 -3.702 1.00 93.25 100 ILE A O 1
ATOM 838 N N . GLU A 1 101 ? 8.733 -5.762 -3.566 1.00 91.75 101 GLU A N 1
ATOM 839 C CA . GLU A 1 101 ? 9.923 -6.280 -4.250 1.00 91.75 101 GLU A CA 1
ATOM 840 C C . GLU A 1 101 ? 10.604 -7.410 -3.464 1.00 91.75 101 GLU A C 1
ATOM 842 O O . GLU A 1 101 ? 11.065 -8.384 -4.073 1.00 91.75 101 GLU A O 1
ATOM 847 N N . SER A 1 102 ? 10.622 -7.320 -2.129 1.00 91.38 102 SER A N 1
ATOM 848 C CA . SER A 1 102 ? 11.241 -8.320 -1.254 1.00 91.38 102 SER A CA 1
ATOM 849 C C . SER A 1 102 ? 10.432 -9.603 -1.085 1.00 91.38 102 SER A C 1
ATOM 851 O O . SER A 1 102 ? 10.988 -10.591 -0.609 1.00 91.38 102 SER A O 1
ATOM 853 N N . THR A 1 103 ? 9.162 -9.638 -1.507 1.00 91.00 103 THR A N 1
ATOM 854 C CA . THR A 1 103 ? 8.339 -10.857 -1.411 1.00 91.00 103 THR A CA 1
ATOM 855 C C . THR A 1 103 ? 9.011 -12.053 -2.090 1.00 91.00 103 THR A C 1
ATOM 857 O O . THR A 1 103 ? 9.481 -11.976 -3.230 1.00 91.00 103 THR A O 1
ATOM 860 N N . SER A 1 104 ? 9.032 -13.199 -1.421 1.00 90.06 104 SER A N 1
ATOM 861 C CA . SER A 1 104 ? 9.579 -14.449 -1.941 1.00 90.06 104 SER A CA 1
ATOM 862 C C . SER A 1 104 ? 8.683 -15.068 -3.024 1.00 90.06 104 SER A C 1
ATOM 864 O O . SER A 1 104 ? 7.503 -14.748 -3.182 1.00 90.06 104 SER A O 1
ATOM 866 N N . LYS A 1 105 ? 9.216 -16.041 -3.776 1.00 87.62 105 LYS A N 1
ATOM 867 C CA . LYS A 1 105 ? 8.412 -16.799 -4.755 1.00 87.62 105 LYS A CA 1
ATOM 868 C C . LYS A 1 105 ? 7.253 -17.566 -4.109 1.00 87.62 105 LYS A C 1
ATOM 870 O O . LYS A 1 105 ? 6.238 -17.760 -4.774 1.00 87.62 105 LYS A O 1
ATOM 875 N N . ALA A 1 106 ? 7.423 -18.021 -2.866 1.00 87.56 106 ALA A N 1
ATOM 876 C CA . ALA A 1 106 ? 6.393 -18.745 -2.129 1.00 87.56 106 ALA A CA 1
ATOM 877 C C . ALA A 1 106 ? 5.232 -17.812 -1.761 1.00 87.56 106 ALA A C 1
ATOM 879 O O . ALA A 1 106 ? 4.080 -18.145 -2.017 1.00 87.56 106 ALA A O 1
ATOM 880 N N . GLU A 1 107 ? 5.529 -16.607 -1.276 1.00 87.75 107 GLU A N 1
ATOM 881 C CA . GLU A 1 107 ? 4.509 -15.597 -0.966 1.00 87.75 107 GLU A CA 1
ATOM 882 C C . GLU A 1 107 ? 3.768 -15.135 -2.219 1.00 87.75 107 GLU A C 1
ATOM 884 O O . GLU A 1 107 ? 2.549 -15.028 -2.215 1.00 87.75 107 GLU A O 1
ATOM 889 N N . ARG A 1 108 ? 4.471 -14.974 -3.345 1.00 87.50 108 ARG A N 1
ATOM 890 C CA . ARG A 1 108 ? 3.857 -14.640 -4.645 1.00 87.50 108 ARG A CA 1
ATOM 891 C C . ARG A 1 108 ? 2.973 -15.753 -5.229 1.00 87.50 108 ARG A C 1
ATOM 893 O O . ARG A 1 108 ? 2.375 -15.567 -6.291 1.00 87.50 108 ARG A O 1
ATOM 900 N N . ALA A 1 109 ? 2.929 -16.935 -4.610 1.00 85.88 109 ALA A N 1
ATOM 901 C CA . ALA A 1 109 ? 1.954 -17.970 -4.949 1.00 85.88 109 ALA A CA 1
ATOM 902 C C . ALA A 1 109 ? 0.592 -17.735 -4.274 1.00 85.88 109 ALA A C 1
ATOM 904 O O . ALA A 1 109 ? -0.399 -18.322 -4.704 1.00 85.88 109 ALA A O 1
ATOM 905 N N . MET A 1 110 ? 0.540 -16.875 -3.253 1.00 84.25 110 MET A N 1
ATOM 906 C CA . MET A 1 110 ? -0.687 -16.422 -2.607 1.00 84.25 110 MET A CA 1
ATOM 907 C C . MET A 1 110 ? -1.519 -15.539 -3.546 1.00 84.25 110 MET A C 1
ATOM 909 O O . MET A 1 110 ? -1.038 -15.040 -4.567 1.00 84.25 110 MET A O 1
ATOM 913 N N . ASN A 1 111 ? -2.781 -15.318 -3.174 1.00 87.19 111 ASN A N 1
ATOM 914 C CA . ASN A 1 111 ? -3.623 -14.315 -3.811 1.00 87.19 111 ASN A CA 1
ATOM 915 C C . ASN A 1 111 ? -2.903 -12.947 -3.806 1.00 87.19 111 ASN A C 1
ATOM 917 O O . ASN A 1 111 ? -2.519 -12.441 -2.751 1.00 87.19 111 ASN A O 1
ATOM 921 N N . SER A 1 112 ? -2.717 -12.359 -4.995 1.00 87.38 112 SER A N 1
ATOM 922 C CA . SER A 1 112 ? -1.957 -11.112 -5.166 1.00 87.38 112 SER A CA 1
ATOM 923 C C . SER A 1 112 ? -2.618 -9.902 -4.500 1.00 87.38 112 SER A C 1
ATOM 925 O O . SER A 1 112 ? -1.905 -9.018 -4.040 1.00 87.38 112 SER A O 1
ATOM 927 N N . GLN A 1 113 ? -3.949 -9.865 -4.399 1.00 87.19 113 GLN A N 1
ATOM 928 C CA . GLN A 1 113 ? -4.674 -8.792 -3.709 1.00 87.19 113 GLN A CA 1
ATOM 929 C C . GLN A 1 113 ? -4.428 -8.869 -2.204 1.00 87.19 113 GLN A C 1
ATOM 931 O O . GLN A 1 113 ? -4.100 -7.868 -1.577 1.00 87.19 113 GLN A O 1
ATOM 936 N N . LEU A 1 114 ? -4.511 -10.074 -1.634 1.00 89.94 114 LEU A N 1
ATOM 937 C CA . LEU A 1 114 ? -4.261 -10.272 -0.210 1.00 89.94 114 LEU A CA 1
ATOM 938 C C . LEU A 1 114 ? -2.801 -9.960 0.148 1.00 89.94 114 LEU A C 1
ATOM 940 O O . LEU A 1 114 ? -2.542 -9.290 1.143 1.00 89.94 114 LEU A O 1
ATOM 944 N N . LEU A 1 115 ? -1.856 -10.350 -0.713 1.00 91.56 115 LEU A N 1
ATOM 945 C CA . LEU A 1 115 ? -0.448 -9.976 -0.571 1.00 91.56 115 LEU A CA 1
ATOM 946 C C . LEU A 1 115 ? -0.242 -8.454 -0.667 1.00 91.56 115 LEU A C 1
ATOM 948 O O . LEU A 1 115 ? 0.540 -7.896 0.103 1.00 91.56 115 LEU A O 1
ATOM 952 N N . ALA A 1 116 ? -0.953 -7.772 -1.572 1.00 93.00 116 ALA A N 1
ATOM 953 C CA . ALA A 1 116 ? -0.930 -6.315 -1.681 1.00 93.00 116 ALA A CA 1
ATOM 954 C C . ALA A 1 116 ? -1.440 -5.649 -0.394 1.00 93.00 116 ALA A C 1
ATOM 956 O O . ALA A 1 116 ? -0.770 -4.765 0.127 1.00 93.00 116 ALA A O 1
ATOM 957 N N . ILE A 1 117 ? -2.567 -6.112 0.157 1.00 94.94 117 ILE A N 1
ATOM 958 C CA . ILE A 1 117 ? -3.132 -5.590 1.410 1.00 94.94 117 ILE A CA 1
ATOM 959 C C . ILE A 1 117 ? -2.173 -5.828 2.580 1.00 94.94 117 ILE A C 1
ATOM 961 O O . ILE A 1 117 ? -1.915 -4.906 3.345 1.00 94.94 117 ILE A O 1
ATOM 965 N N . PHE A 1 118 ? -1.615 -7.033 2.718 1.00 95.69 118 PHE A N 1
ATOM 966 C CA . PHE A 1 118 ? -0.708 -7.361 3.823 1.00 95.69 118 PHE A CA 1
ATOM 967 C C . PHE A 1 118 ? 0.567 -6.532 3.799 1.00 95.69 118 PHE A C 1
ATOM 969 O O . PHE A 1 118 ? 0.945 -5.953 4.813 1.00 95.69 118 PHE A O 1
ATOM 976 N N . THR A 1 119 ? 1.203 -6.423 2.636 1.00 95.81 119 THR A N 1
ATOM 977 C CA . THR A 1 119 ? 2.407 -5.599 2.490 1.00 95.81 119 THR A CA 1
ATOM 978 C C . THR A 1 119 ? 2.102 -4.109 2.672 1.00 95.81 119 THR A C 1
ATOM 980 O O . THR A 1 119 ? 2.906 -3.395 3.261 1.00 95.81 119 THR A O 1
ATOM 983 N N . ALA A 1 120 ? 0.932 -3.630 2.240 1.00 97.06 120 ALA A N 1
ATOM 984 C CA . ALA A 1 120 ? 0.525 -2.240 2.444 1.00 97.06 120 ALA A CA 1
ATOM 985 C C . ALA A 1 120 ? 0.255 -1.933 3.919 1.00 97.06 120 ALA A C 1
ATOM 987 O O . ALA A 1 120 ? 0.673 -0.899 4.437 1.00 97.06 120 ALA A O 1
ATOM 988 N N . PHE A 1 121 ? -0.438 -2.844 4.600 1.00 97.50 121 PHE A N 1
ATOM 989 C CA . PHE A 1 121 ? -0.743 -2.706 6.014 1.00 97.50 121 PHE A CA 1
ATOM 990 C C . PHE A 1 121 ? 0.524 -2.791 6.870 1.00 97.50 121 PHE A C 1
ATOM 992 O O . PHE A 1 121 ? 0.667 -1.994 7.787 1.00 97.50 121 PHE A O 1
ATOM 999 N N . MET A 1 122 ? 1.482 -3.652 6.513 1.00 96.56 122 MET A N 1
ATOM 1000 C CA . MET A 1 122 ? 2.810 -3.680 7.136 1.00 96.56 122 MET A CA 1
ATOM 1001 C C . MET A 1 122 ? 3.534 -2.336 6.983 1.00 96.56 122 MET A C 1
ATOM 1003 O O . MET A 1 122 ? 4.013 -1.781 7.966 1.00 96.56 122 MET A O 1
ATOM 1007 N N . ALA A 1 123 ? 3.535 -1.744 5.781 1.00 96.75 123 ALA A N 1
ATOM 1008 C CA . ALA A 1 123 ? 4.097 -0.405 5.582 1.00 96.75 123 ALA A CA 1
ATOM 1009 C C . ALA A 1 123 ? 3.412 0.655 6.464 1.00 96.75 123 ALA A C 1
ATOM 1011 O O . ALA A 1 123 ? 4.080 1.536 7.006 1.00 96.75 123 ALA A O 1
ATOM 1012 N N . LYS A 1 124 ? 2.086 0.555 6.633 1.00 97.00 124 LYS A N 1
ATOM 1013 C CA . LYS A 1 124 ? 1.304 1.441 7.503 1.00 97.00 124 LYS A CA 1
ATOM 1014 C C . LYS A 1 124 ? 1.669 1.258 8.977 1.00 97.00 124 LYS A C 1
ATOM 1016 O O . LYS A 1 124 ? 1.903 2.250 9.657 1.00 97.00 124 LYS A O 1
ATOM 1021 N N . SER A 1 125 ? 1.729 0.019 9.464 1.00 95.69 125 SER A N 1
ATOM 1022 C CA . SER A 1 125 ? 2.006 -0.282 10.873 1.00 95.69 125 SER A CA 1
ATOM 1023 C C . SER A 1 125 ? 3.447 0.008 11.280 1.00 95.69 125 SER A C 1
ATOM 1025 O O . SER A 1 125 ? 3.689 0.389 12.420 1.00 95.69 125 SER A O 1
ATOM 1027 N N . ASP A 1 126 ? 4.403 -0.153 10.364 1.00 94.88 126 ASP A N 1
ATOM 1028 C CA . ASP A 1 126 ? 5.824 0.048 10.663 1.00 94.88 126 ASP A CA 1
ATOM 1029 C C . ASP A 1 126 ? 6.197 1.535 10.735 1.00 94.88 126 ASP A C 1
ATOM 1031 O O . ASP A 1 126 ? 7.078 1.929 11.502 1.00 94.88 126 ASP A O 1
ATOM 1035 N N . LEU A 1 127 ? 5.538 2.373 9.927 1.00 93.69 127 LEU A N 1
ATOM 1036 C CA . LEU A 1 127 ? 5.833 3.806 9.831 1.00 93.69 127 LEU A CA 1
ATOM 1037 C C . LEU A 1 127 ? 4.895 4.687 10.658 1.00 93.69 127 LEU A C 1
ATOM 1039 O O . LEU A 1 127 ? 5.207 5.861 10.874 1.00 93.69 127 LEU A O 1
ATOM 1043 N N . ASN A 1 128 ? 3.763 4.153 11.118 1.00 93.44 128 ASN A N 1
ATOM 1044 C CA . ASN A 1 128 ? 2.751 4.912 11.835 1.00 93.44 128 ASN A CA 1
ATOM 1045 C C . ASN A 1 128 ? 2.402 4.258 13.175 1.00 93.44 128 ASN A C 1
ATOM 1047 O O . ASN A 1 128 ? 2.128 3.066 13.249 1.00 93.44 128 ASN A O 1
ATOM 1051 N N . ASN A 1 129 ? 2.360 5.063 14.238 1.00 89.69 129 ASN A N 1
ATOM 1052 C CA . ASN A 1 129 ? 1.987 4.587 15.570 1.00 89.69 129 ASN A CA 1
ATOM 1053 C C . ASN A 1 129 ? 0.468 4.404 15.733 1.00 89.69 129 ASN A C 1
ATOM 1055 O O . ASN A 1 129 ? 0.056 3.711 16.654 1.00 89.69 129 ASN A O 1
ATOM 1059 N N . GLU A 1 130 ? -0.351 5.030 14.881 1.00 91.31 130 GLU A N 1
ATOM 1060 C CA . GLU A 1 130 ? -1.820 5.013 14.961 1.00 91.31 130 GLU A CA 1
ATOM 1061 C C . GLU A 1 130 ? -2.420 4.209 13.795 1.00 91.31 130 GLU A C 1
ATOM 1063 O O . GLU A 1 130 ? -3.105 4.744 12.918 1.00 91.31 130 GLU A O 1
ATOM 1068 N N . TYR A 1 131 ? -2.128 2.907 13.744 1.00 94.69 131 TYR A N 1
ATOM 1069 C CA . TYR A 1 131 ? -2.590 2.021 12.666 1.00 94.69 131 TYR A CA 1
ATOM 1070 C C . TYR A 1 131 ? -3.880 1.254 13.004 1.00 94.69 131 TYR A C 1
ATOM 1072 O O . TYR A 1 131 ? -4.515 0.683 12.116 1.00 94.69 131 TYR A O 1
ATOM 1080 N N . GLU A 1 132 ? -4.310 1.242 14.266 1.00 95.38 132 GLU A N 1
ATOM 1081 C CA . GLU A 1 132 ? -5.465 0.472 14.738 1.00 95.38 132 GLU A CA 1
ATOM 1082 C C . GLU A 1 132 ? -6.793 0.829 14.045 1.00 95.38 132 GLU A C 1
ATOM 1084 O O . GLU A 1 132 ? -7.568 -0.092 13.777 1.00 95.38 132 GLU A O 1
ATOM 1089 N N . PRO A 1 133 ? -7.087 2.103 13.689 1.00 95.81 133 PRO A N 1
ATOM 1090 C CA . PRO A 1 133 ? -8.276 2.425 12.899 1.00 95.81 133 PRO A CA 1
ATOM 1091 C C . PRO A 1 133 ? -8.300 1.715 11.539 1.00 95.81 133 PRO A C 1
ATOM 1093 O O . PRO A 1 133 ? -9.359 1.282 11.085 1.00 95.81 133 PRO A O 1
ATOM 1096 N N . PHE A 1 134 ? -7.132 1.567 10.908 1.00 96.31 134 PHE A N 1
ATOM 1097 C CA . PHE A 1 134 ? -6.985 0.889 9.623 1.00 96.31 134 PHE A CA 1
ATOM 1098 C C . PHE A 1 134 ? -7.091 -0.626 9.773 1.00 96.31 134 PHE A C 1
ATOM 1100 O O . PHE A 1 134 ? -7.757 -1.267 8.968 1.00 96.31 134 PHE A O 1
ATOM 1107 N N . GLU A 1 135 ? -6.485 -1.198 10.816 1.00 95.44 135 GLU A N 1
ATOM 1108 C CA . GLU A 1 135 ? -6.620 -2.627 11.117 1.00 95.44 135 GLU A CA 1
ATOM 1109 C C . GLU A 1 135 ? -8.086 -3.001 11.360 1.00 95.44 135 GLU A C 1
ATOM 1111 O O . GLU A 1 135 ? -8.586 -3.974 10.800 1.00 95.44 135 GLU A O 1
ATOM 1116 N N . TYR A 1 136 ? -8.788 -2.195 12.165 1.00 94.06 136 TYR A N 1
ATOM 1117 C CA . TYR A 1 136 ? -10.209 -2.379 12.436 1.00 94.06 136 TYR A CA 1
ATOM 1118 C C . TYR A 1 136 ? -11.029 -2.324 11.145 1.00 94.06 136 TYR A C 1
ATOM 1120 O O . TYR A 1 136 ? -11.848 -3.207 10.904 1.00 94.06 136 TYR A O 1
ATOM 1128 N N . LEU A 1 137 ? -10.786 -1.324 10.294 1.00 93.69 137 LEU A N 1
ATOM 1129 C CA . LEU A 1 137 ? -11.449 -1.221 8.999 1.00 93.69 137 LEU A CA 1
ATOM 1130 C C . LEU A 1 137 ? -11.185 -2.455 8.127 1.00 93.69 137 LEU A C 1
ATOM 1132 O O . LEU A 1 137 ? -12.121 -3.027 7.572 1.00 93.69 137 LEU A O 1
ATOM 1136 N N . LEU A 1 138 ? -9.933 -2.895 8.022 1.00 93.50 138 LEU A N 1
ATOM 1137 C CA . LEU A 1 138 ? -9.592 -4.074 7.233 1.00 93.50 138 LEU A CA 1
ATOM 1138 C C . LEU A 1 138 ? -10.250 -5.344 7.774 1.00 93.50 138 LEU A C 1
ATOM 1140 O O . LEU A 1 138 ? -10.669 -6.165 6.973 1.00 93.50 138 LEU A O 1
ATOM 1144 N N . GLU A 1 139 ? -10.417 -5.489 9.088 1.00 93.00 139 GLU A N 1
ATOM 1145 C CA . GLU A 1 139 ? -11.168 -6.604 9.683 1.00 93.00 139 GLU A CA 1
ATOM 1146 C C . GLU A 1 139 ? -12.659 -6.569 9.314 1.00 93.00 139 GLU A C 1
ATOM 1148 O O . GLU A 1 139 ? -13.281 -7.620 9.164 1.00 93.00 139 GLU A O 1
ATOM 1153 N N . THR A 1 140 ? -13.238 -5.376 9.134 1.00 89.69 140 THR A N 1
ATOM 1154 C CA . THR A 1 140 ? -14.631 -5.248 8.674 1.00 89.69 140 THR A CA 1
ATOM 1155 C C . THR A 1 140 ? -14.808 -5.557 7.189 1.00 89.69 140 THR A C 1
ATOM 1157 O O . THR A 1 140 ? -15.857 -6.067 6.811 1.00 89.69 140 THR A O 1
ATOM 1160 N N . ILE A 1 141 ? -13.794 -5.276 6.361 1.00 87.75 141 ILE A N 1
ATOM 1161 C CA . ILE A 1 141 ? -13.824 -5.537 4.911 1.00 87.75 141 ILE A CA 1
ATOM 1162 C C . ILE A 1 141 ? -13.424 -6.990 4.615 1.00 87.75 141 ILE A C 1
ATOM 1164 O O . ILE A 1 141 ? -14.025 -7.650 3.776 1.00 87.75 141 ILE A O 1
ATOM 1168 N N . PHE A 1 142 ? -12.417 -7.508 5.317 1.00 87.50 142 PHE A N 1
ATOM 1169 C CA . PHE A 1 142 ? -11.844 -8.834 5.119 1.00 87.50 142 PHE A CA 1
ATOM 1170 C C . PHE A 1 142 ? -11.975 -9.652 6.411 1.00 87.50 142 PHE A C 1
ATOM 1172 O O . PHE A 1 142 ? -11.174 -9.488 7.335 1.00 87.50 142 PHE A O 1
ATOM 1179 N N . PRO A 1 143 ? -12.943 -10.579 6.496 1.00 88.69 143 PRO A N 1
ATOM 1180 C CA . PRO A 1 143 ? -13.134 -11.382 7.697 1.00 88.69 143 PRO A CA 1
ATOM 1181 C C . PRO A 1 143 ? -11.871 -12.161 8.092 1.00 88.69 143 PRO A C 1
ATOM 1183 O O . PRO A 1 143 ? -11.278 -12.867 7.270 1.00 88.69 143 PRO A O 1
ATOM 1186 N N . ASN A 1 144 ? -11.500 -12.108 9.374 1.00 90.56 144 ASN A N 1
ATOM 1187 C CA . ASN A 1 144 ? -10.274 -12.697 9.925 1.00 90.56 144 ASN A CA 1
ATOM 1188 C C . ASN A 1 144 ? -8.984 -12.047 9.401 1.00 90.56 144 ASN A C 1
ATOM 1190 O O . ASN A 1 144 ? -7.933 -12.702 9.401 1.00 90.56 144 ASN A O 1
ATOM 1194 N N . PHE A 1 145 ? -9.043 -10.789 8.951 1.00 93.50 145 PHE A N 1
ATOM 1195 C CA . PHE A 1 145 ? -7.885 -10.039 8.466 1.00 93.50 145 PHE A CA 1
ATOM 1196 C C . PHE A 1 145 ? -6.704 -10.155 9.427 1.00 93.50 145 PHE A C 1
ATOM 1198 O O . PHE A 1 145 ? -5.642 -10.631 9.033 1.00 93.50 145 PHE A O 1
ATOM 1205 N N . ARG A 1 146 ? -6.911 -9.814 10.700 1.00 94.81 146 ARG A N 1
ATOM 1206 C CA . ARG A 1 146 ? -5.899 -9.825 11.754 1.00 94.81 146 ARG A CA 1
ATOM 1207 C C . ARG A 1 146 ? -5.239 -11.192 11.894 1.00 94.81 146 ARG A C 1
ATOM 1209 O O . ARG A 1 146 ? -4.017 -11.295 11.951 1.00 94.81 146 ARG A O 1
ATOM 1216 N N . MET A 1 147 ? -6.037 -12.259 11.931 1.00 94.81 147 MET A N 1
ATOM 1217 C CA . MET A 1 147 ? -5.515 -13.623 12.050 1.00 94.81 147 MET A CA 1
ATOM 1218 C C . MET A 1 147 ? -4.679 -14.006 10.825 1.00 94.81 147 MET A C 1
ATOM 1220 O O . MET A 1 147 ? -3.583 -14.548 10.971 1.00 94.81 147 MET A O 1
ATOM 1224 N N . ASN A 1 148 ? -5.179 -13.721 9.623 1.00 94.06 148 ASN A N 1
ATOM 1225 C CA . ASN A 1 148 ? -4.486 -14.050 8.382 1.00 94.06 148 ASN A CA 1
ATOM 1226 C C . ASN A 1 148 ? -3.202 -13.228 8.216 1.00 94.06 148 ASN A C 1
ATOM 1228 O O . ASN A 1 148 ? -2.178 -13.786 7.825 1.00 94.06 148 ASN A O 1
ATOM 1232 N N . TYR A 1 149 ? -3.246 -11.942 8.567 1.00 95.62 149 TYR A N 1
ATOM 1233 C CA . TYR A 1 149 ? -2.098 -11.047 8.568 1.00 95.62 149 TYR A CA 1
ATOM 1234 C C . TYR A 1 149 ? -1.021 -11.555 9.523 1.00 95.62 149 TYR A C 1
ATOM 1236 O O . TYR A 1 149 ? 0.101 -11.799 9.089 1.00 95.62 149 TYR A O 1
ATOM 1244 N N . TYR A 1 150 ? -1.354 -11.829 10.789 1.00 95.06 150 TYR A N 1
ATOM 1245 C CA . TYR A 1 150 ? -0.357 -12.328 11.736 1.00 95.06 150 TYR A CA 1
ATOM 1246 C C . TYR A 1 150 ? 0.214 -13.687 11.327 1.00 95.06 150 TYR A C 1
ATOM 1248 O O . TYR A 1 150 ? 1.425 -13.884 11.397 1.00 95.06 150 TYR A O 1
ATOM 1256 N N . ASN A 1 151 ? -0.611 -14.605 10.821 1.00 93.50 151 ASN A N 1
ATOM 1257 C CA . ASN A 1 151 ? -0.107 -15.869 10.284 1.00 93.50 151 ASN A CA 1
ATOM 1258 C C . ASN A 1 151 ? 0.862 -15.654 9.117 1.00 93.50 151 ASN A C 1
ATOM 1260 O O . ASN A 1 151 ? 1.885 -16.330 9.052 1.00 93.50 151 ASN A O 1
ATOM 1264 N N . TRP A 1 152 ? 0.566 -14.707 8.223 1.00 93.75 152 TRP A N 1
ATOM 1265 C CA . TRP A 1 152 ? 1.475 -14.330 7.145 1.00 93.75 152 TRP A CA 1
ATOM 1266 C C . TRP A 1 152 ? 2.778 -13.720 7.685 1.00 93.75 152 TRP A C 1
ATOM 1268 O O . TRP A 1 152 ? 3.851 -14.129 7.248 1.00 93.75 152 TRP A O 1
ATOM 1278 N N . THR A 1 153 ? 2.724 -12.849 8.700 1.00 93.44 153 THR A N 1
ATOM 1279 C CA . THR A 1 153 ? 3.938 -12.273 9.316 1.00 93.44 153 THR A CA 1
ATOM 1280 C C . THR A 1 153 ? 4.854 -13.314 9.970 1.00 93.44 153 THR A C 1
ATOM 1282 O O . THR A 1 153 ? 6.053 -13.090 10.079 1.00 93.44 153 THR A O 1
ATOM 1285 N N . LEU A 1 154 ? 4.325 -14.474 10.378 1.00 90.81 154 LEU A N 1
ATOM 1286 C CA . LEU A 1 154 ? 5.133 -15.568 10.934 1.00 90.81 154 LEU A CA 1
ATOM 1287 C C . LEU A 1 154 ? 5.913 -16.355 9.874 1.00 90.81 154 LEU A C 1
ATOM 1289 O O . LEU A 1 154 ? 6.848 -17.075 10.222 1.00 90.81 154 LEU A O 1
ATOM 1293 N N . ILE A 1 155 ? 5.492 -16.280 8.610 1.00 88.75 155 ILE A N 1
ATOM 1294 C CA . ILE A 1 155 ? 6.065 -17.059 7.504 1.00 88.75 155 ILE A CA 1
ATOM 1295 C C . ILE A 1 155 ? 6.729 -16.186 6.437 1.00 88.75 155 ILE A C 1
ATOM 1297 O O . ILE A 1 155 ? 7.347 -16.727 5.523 1.00 88.75 155 ILE A O 1
ATOM 1301 N N . THR A 1 156 ? 6.558 -14.865 6.509 1.00 88.69 156 THR A N 1
ATOM 1302 C CA . THR A 1 156 ? 7.187 -13.918 5.590 1.00 88.69 156 THR A CA 1
ATOM 1303 C C . THR A 1 156 ? 8.657 -13.724 5.942 1.00 88.69 156 THR A C 1
ATOM 1305 O O . THR A 1 156 ? 9.020 -13.599 7.110 1.00 88.69 156 THR A O 1
ATOM 1308 N N . ASP A 1 157 ? 9.494 -13.658 4.909 1.00 81.88 157 ASP A N 1
ATOM 1309 C CA . ASP A 1 157 ? 10.901 -13.265 5.019 1.00 81.88 157 ASP A CA 1
ATOM 1310 C C . ASP A 1 157 ? 11.089 -11.759 4.727 1.00 81.88 157 ASP A C 1
ATOM 1312 O O . ASP A 1 157 ? 12.221 -11.304 4.518 1.00 81.88 157 ASP A O 1
ATOM 1316 N N . CYS A 1 158 ? 9.999 -10.973 4.669 1.00 80.31 158 CYS A N 1
ATOM 1317 C CA . CYS A 1 158 ? 10.079 -9.520 4.515 1.00 80.31 158 CYS A CA 1
ATOM 1318 C C . CYS A 1 158 ? 10.969 -8.945 5.621 1.00 80.31 158 CYS A C 1
ATOM 1320 O O . CYS A 1 158 ? 10.677 -9.039 6.810 1.00 80.31 158 CYS A O 1
ATOM 1322 N N . SER A 1 159 ? 12.115 -8.417 5.201 1.00 73.12 159 SER A N 1
ATOM 1323 C CA . SER A 1 159 ? 13.192 -7.993 6.088 1.00 73.12 159 SER A CA 1
ATOM 1324 C C . SER A 1 159 ? 12.924 -6.597 6.640 1.00 73.12 159 SER A C 1
ATOM 1326 O O . SER A 1 159 ? 12.320 -5.779 5.948 1.00 73.12 159 SER A O 1
ATOM 1328 N N . ASP A 1 160 ? 13.470 -6.293 7.821 1.00 83.88 160 ASP A N 1
ATOM 1329 C CA . ASP A 1 160 ? 13.466 -4.937 8.378 1.00 83.88 160 ASP A CA 1
ATOM 1330 C C . ASP A 1 160 ? 14.060 -3.944 7.367 1.00 83.88 160 ASP A C 1
ATOM 1332 O O . ASP A 1 160 ? 15.252 -3.992 7.031 1.00 83.88 160 ASP A O 1
ATOM 1336 N N . VAL A 1 161 ? 13.228 -3.031 6.865 1.00 90.69 161 VAL A N 1
ATOM 1337 C CA . VAL A 1 161 ? 13.661 -2.019 5.903 1.00 90.69 161 VAL A CA 1
ATOM 1338 C C . VAL A 1 161 ? 14.376 -0.906 6.659 1.00 90.69 161 VAL A C 1
ATOM 1340 O O . VAL A 1 161 ? 13.792 -0.152 7.436 1.00 90.69 161 VAL A O 1
ATOM 1343 N N . SER A 1 162 ? 15.674 -0.759 6.413 1.00 92.44 162 SER A N 1
ATOM 1344 C CA . SER A 1 162 ? 16.445 0.328 7.017 1.00 92.44 162 SER A CA 1
ATOM 1345 C C . SER A 1 162 ? 16.057 1.691 6.428 1.00 92.44 162 SER A C 1
ATOM 1347 O O . SER A 1 162 ? 15.785 1.823 5.233 1.00 92.44 162 SER A O 1
ATOM 1349 N N . LEU A 1 163 ? 16.163 2.756 7.230 1.00 91.06 163 LEU A N 1
ATOM 1350 C CA . LEU A 1 163 ? 15.971 4.135 6.750 1.00 91.06 163 LEU A CA 1
ATOM 1351 C C . LEU A 1 163 ? 16.903 4.494 5.581 1.00 91.06 163 LEU A C 1
ATOM 1353 O O . LEU A 1 163 ? 16.551 5.304 4.727 1.00 91.06 163 LEU A O 1
ATOM 1357 N N . ALA A 1 164 ? 18.097 3.896 5.523 1.00 94.00 164 ALA A N 1
ATOM 1358 C CA . ALA A 1 164 ? 19.025 4.088 4.413 1.00 94.00 164 ALA A CA 1
ATOM 1359 C C . ALA A 1 164 ? 18.477 3.499 3.103 1.00 94.00 164 ALA A C 1
ATOM 1361 O O . ALA A 1 164 ? 18.554 4.158 2.067 1.00 94.00 164 ALA A O 1
ATOM 1362 N N . GLN A 1 165 ? 17.888 2.299 3.154 1.00 94.19 165 GLN A N 1
ATOM 1363 C CA . GLN A 1 165 ? 17.219 1.683 2.004 1.00 94.19 165 GLN A CA 1
ATOM 1364 C C . GLN A 1 165 ? 15.986 2.484 1.585 1.00 94.19 165 GLN A C 1
ATOM 1366 O O . GLN A 1 165 ? 15.838 2.770 0.400 1.00 94.19 165 GLN A O 1
ATOM 1371 N N . LEU A 1 166 ? 15.160 2.914 2.546 1.00 94.25 166 LEU A N 1
ATOM 1372 C CA . LEU A 1 166 ? 13.981 3.736 2.270 1.00 94.25 166 LEU A CA 1
ATOM 1373 C C . LEU A 1 166 ? 14.359 5.041 1.558 1.00 94.25 166 LEU A C 1
ATOM 1375 O O . LEU A 1 166 ? 13.814 5.358 0.505 1.00 94.25 166 LEU A O 1
ATOM 1379 N N . ASN A 1 167 ? 15.354 5.763 2.081 1.00 94.00 167 ASN A N 1
ATOM 1380 C CA . ASN A 1 167 ? 15.840 7.000 1.470 1.00 94.00 167 ASN A CA 1
ATOM 1381 C C . ASN A 1 167 ? 16.465 6.767 0.088 1.00 94.00 167 ASN A C 1
ATOM 1383 O O . ASN A 1 167 ? 16.284 7.588 -0.812 1.00 94.00 167 ASN A O 1
ATOM 1387 N N . ALA A 1 168 ? 17.210 5.674 -0.098 1.00 94.94 168 ALA A N 1
ATOM 1388 C CA . ALA A 1 168 ? 17.778 5.332 -1.398 1.00 94.94 168 ALA A CA 1
ATOM 1389 C C . ALA A 1 168 ? 16.671 5.073 -2.430 1.00 94.94 168 ALA A C 1
ATOM 1391 O O . ALA A 1 168 ? 16.697 5.676 -3.503 1.00 94.94 168 ALA A O 1
ATOM 1392 N N . LYS A 1 169 ? 15.664 4.267 -2.071 1.00 94.69 169 LYS A N 1
ATOM 1393 C CA . LYS A 1 169 ? 14.531 3.946 -2.947 1.00 94.69 169 LYS A CA 1
ATOM 1394 C C . LYS A 1 169 ? 13.660 5.170 -3.238 1.00 94.69 169 LYS A C 1
ATOM 1396 O O . LYS A 1 169 ? 13.272 5.386 -4.380 1.00 94.69 169 LYS A O 1
ATOM 1401 N N . TYR A 1 170 ? 13.417 6.022 -2.242 1.00 93.25 170 TYR A N 1
ATOM 1402 C CA . TYR A 1 170 ? 12.677 7.275 -2.419 1.00 93.25 170 TYR A CA 1
ATOM 1403 C C . TYR A 1 170 ? 13.365 8.185 -3.443 1.00 93.25 170 TYR A C 1
ATOM 1405 O O . TYR A 1 170 ? 12.736 8.683 -4.377 1.00 93.25 170 TYR A O 1
ATOM 1413 N N . ASN A 1 171 ? 14.686 8.352 -3.318 1.00 91.38 171 ASN A N 1
ATOM 1414 C CA . ASN A 1 171 ? 15.461 9.124 -4.284 1.00 91.38 171 ASN A CA 1
ATOM 1415 C C . ASN A 1 171 ? 15.459 8.474 -5.670 1.00 91.38 171 ASN A C 1
ATOM 1417 O O . ASN A 1 171 ? 15.315 9.191 -6.652 1.00 91.38 171 ASN A O 1
ATOM 1421 N N . GLU A 1 172 ? 15.585 7.152 -5.770 1.00 91.75 172 GLU A N 1
ATOM 1422 C CA . GLU A 1 172 ? 15.496 6.425 -7.042 1.00 91.75 172 GLU A CA 1
ATOM 1423 C C . GLU A 1 172 ? 14.170 6.716 -7.763 1.00 91.75 172 GLU A C 1
ATOM 1425 O O . GLU A 1 172 ? 14.188 7.191 -8.900 1.00 91.75 172 GLU A O 1
ATOM 1430 N N . MET A 1 173 ? 13.037 6.531 -7.077 1.00 89.38 173 MET A N 1
ATOM 1431 C CA . MET A 1 173 ? 11.694 6.706 -7.648 1.00 89.38 173 MET A CA 1
ATOM 1432 C C . MET A 1 173 ? 11.367 8.162 -8.007 1.00 89.38 173 MET A C 1
ATOM 1434 O O . MET A 1 173 ? 10.639 8.430 -8.966 1.00 89.38 173 MET A O 1
ATOM 1438 N N . ILE A 1 174 ? 11.904 9.129 -7.259 1.00 85.44 174 ILE A N 1
ATOM 1439 C CA . ILE A 1 174 ? 11.739 10.552 -7.584 1.00 85.44 174 ILE A CA 1
ATOM 1440 C C . ILE A 1 174 ? 12.678 10.980 -8.705 1.00 85.44 174 ILE A C 1
ATOM 1442 O O . ILE A 1 174 ? 12.300 11.788 -9.551 1.00 85.44 174 ILE A O 1
ATOM 1446 N N . LEU A 1 175 ? 13.910 10.477 -8.745 1.00 79.19 175 LEU A N 1
ATOM 1447 C CA . LEU A 1 175 ? 14.849 10.808 -9.815 1.00 79.19 175 LEU A CA 1
ATOM 1448 C C . LEU A 1 175 ? 14.388 10.241 -11.158 1.00 79.19 175 LEU A C 1
ATOM 1450 O O . LEU A 1 175 ? 14.563 10.928 -12.163 1.00 79.19 175 LEU A O 1
ATOM 1454 N N . SER A 1 176 ? 13.734 9.075 -11.179 1.00 72.19 176 SER A N 1
ATOM 1455 C CA . SER A 1 176 ? 13.060 8.575 -12.384 1.00 72.19 176 SER A CA 1
ATOM 1456 C C . SER A 1 176 ? 11.907 9.470 -12.851 1.00 72.19 176 SER A C 1
ATOM 1458 O O . SER A 1 176 ? 11.590 9.456 -14.032 1.00 72.19 176 SER A O 1
ATOM 1460 N N . ASN A 1 177 ? 11.329 10.289 -11.964 1.00 66.38 177 ASN A N 1
ATOM 1461 C CA . ASN A 1 177 ? 10.287 11.266 -12.304 1.00 66.38 177 ASN A CA 1
ATOM 1462 C C . ASN A 1 177 ? 10.873 12.558 -12.923 1.00 66.38 177 ASN A C 1
ATOM 1464 O O . ASN A 1 177 ? 10.262 13.224 -13.755 1.00 66.38 177 ASN A O 1
ATOM 1468 N N . LYS A 1 178 ? 12.119 12.927 -12.578 1.00 56.72 178 LYS A N 1
ATOM 1469 C CA . LYS A 1 178 ? 12.732 14.202 -13.013 1.00 56.72 178 LYS A CA 1
ATOM 1470 C C . LYS A 1 178 ? 12.965 14.333 -14.522 1.00 56.72 178 LYS A C 1
ATOM 1472 O O . LYS A 1 178 ? 13.359 15.412 -14.966 1.00 56.72 178 LYS A O 1
ATOM 1477 N N . THR A 1 179 ? 12.729 13.292 -15.318 1.00 50.78 179 THR A N 1
ATOM 1478 C CA . THR A 1 179 ? 12.756 13.401 -16.782 1.00 50.78 179 THR A CA 1
ATOM 1479 C C . THR A 1 179 ? 11.618 14.246 -17.353 1.00 50.78 179 THR A C 1
ATOM 1481 O O . THR A 1 179 ? 11.752 14.706 -18.486 1.00 50.78 179 THR A O 1
ATOM 1484 N N . HIS A 1 180 ? 10.572 14.561 -16.580 1.00 52.09 180 HIS A N 1
ATOM 1485 C CA . HIS A 1 180 ? 9.473 15.396 -17.057 1.00 52.09 180 HIS A CA 1
ATOM 1486 C C . HIS A 1 180 ? 9.046 16.445 -16.018 1.00 52.09 180 HIS A C 1
ATOM 1488 O O . HIS A 1 180 ? 8.140 16.261 -15.216 1.00 52.09 180 HIS A O 1
ATOM 1494 N N . LEU A 1 181 ? 9.686 17.619 -16.055 1.00 53.91 181 LEU A N 1
ATOM 1495 C CA . LEU A 1 181 ? 9.074 18.847 -15.536 1.00 53.91 181 LEU A CA 1
ATOM 1496 C C . LEU A 1 181 ? 7.918 19.210 -16.477 1.00 53.91 181 LEU A C 1
ATOM 1498 O O . LEU A 1 181 ? 8.111 19.964 -17.435 1.00 53.91 181 LEU A O 1
ATOM 1502 N N . TYR A 1 182 ? 6.754 18.605 -16.251 1.00 57.41 182 TYR A N 1
ATOM 1503 C CA . TYR A 1 182 ? 5.554 18.839 -17.044 1.00 57.41 182 TYR A CA 1
ATOM 1504 C C . TYR A 1 182 ? 5.216 20.331 -17.038 1.00 57.41 182 TYR A C 1
ATOM 1506 O O . TYR A 1 182 ? 5.037 20.949 -15.989 1.00 57.41 182 TYR A O 1
ATOM 1514 N N . ARG A 1 183 ? 5.196 20.930 -18.231 1.00 58.53 183 ARG A N 1
ATOM 1515 C CA . ARG A 1 183 ? 4.716 22.305 -18.429 1.00 58.53 183 ARG A CA 1
ATOM 1516 C C . ARG A 1 183 ? 3.210 22.345 -18.694 1.00 58.53 183 ARG A C 1
ATOM 1518 O O . ARG A 1 183 ? 2.644 23.430 -18.623 1.00 58.53 183 ARG A O 1
ATOM 1525 N N . ASP A 1 184 ? 2.604 21.194 -18.983 1.00 73.81 184 ASP A N 1
ATOM 1526 C CA . ASP A 1 184 ? 1.206 21.040 -19.376 1.00 73.81 184 ASP A CA 1
ATOM 1527 C C . ASP A 1 184 ? 0.505 19.985 -18.502 1.00 73.81 184 ASP A C 1
ATOM 1529 O O . ASP A 1 184 ? 1.074 18.931 -18.205 1.00 73.81 184 ASP A O 1
ATOM 1533 N N . TYR A 1 185 ? -0.721 20.291 -18.078 1.00 72.38 185 TYR A N 1
ATOM 1534 C CA . TYR A 1 185 ? -1.576 19.395 -17.299 1.00 72.38 185 TYR A CA 1
ATOM 1535 C C . TYR A 1 185 ? -2.010 18.187 -18.134 1.00 72.38 185 TYR A C 1
ATOM 1537 O O . TYR A 1 185 ? -2.070 17.074 -17.614 1.00 72.38 185 TYR A O 1
ATOM 1545 N N . ASP A 1 186 ? -2.240 18.385 -19.434 1.00 75.06 186 ASP A N 1
ATOM 1546 C CA . ASP A 1 186 ? -2.673 17.312 -20.328 1.00 75.06 186 ASP A CA 1
ATOM 1547 C C . ASP A 1 186 ? -1.591 16.233 -20.467 1.00 75.06 186 ASP A C 1
ATOM 1549 O O . ASP A 1 186 ? -1.897 15.043 -20.445 1.00 75.06 186 ASP A O 1
ATOM 1553 N N . ASP A 1 187 ? -0.314 16.619 -20.516 1.00 73.06 187 ASP A N 1
ATOM 1554 C CA . ASP A 1 187 ? 0.806 15.672 -20.556 1.00 73.06 187 ASP A CA 1
ATOM 1555 C C . ASP A 1 187 ? 0.922 14.862 -19.254 1.00 73.06 187 ASP A C 1
ATOM 1557 O O . ASP A 1 187 ? 1.217 13.668 -19.290 1.00 73.06 187 ASP A O 1
ATOM 1561 N N . MET A 1 188 ? 0.653 15.494 -18.107 1.00 73.00 188 MET A N 1
ATOM 1562 C CA . MET A 1 188 ? 0.647 14.846 -16.793 1.00 73.00 188 MET A CA 1
ATOM 1563 C C . MET A 1 188 ? -0.495 13.825 -16.680 1.00 73.00 188 MET A C 1
ATOM 1565 O O . MET A 1 188 ? -0.299 12.705 -16.203 1.00 73.00 188 MET A O 1
ATOM 1569 N N . VAL A 1 189 ? -1.694 14.194 -17.142 1.00 73.88 189 VAL A N 1
ATOM 1570 C CA . VAL A 1 189 ? -2.850 13.289 -17.179 1.00 73.88 189 VAL A CA 1
ATOM 1571 C C . VAL A 1 189 ? -2.601 12.151 -18.157 1.00 73.88 189 VAL A C 1
ATOM 1573 O O . VAL A 1 189 ? -2.823 11.001 -17.797 1.00 73.88 189 VAL A O 1
ATOM 1576 N N . ASN A 1 190 ? -2.100 12.434 -19.360 1.00 74.75 190 ASN A N 1
ATOM 1577 C CA . ASN A 1 190 ? -1.780 11.405 -20.347 1.00 74.75 190 ASN A CA 1
ATOM 1578 C C . ASN A 1 190 ? -0.712 10.449 -19.830 1.00 74.75 190 ASN A C 1
ATOM 1580 O O . ASN A 1 190 ? -0.845 9.250 -20.024 1.00 74.75 190 ASN A O 1
ATOM 1584 N N . GLU A 1 191 ? 0.299 10.932 -19.107 1.00 75.38 191 GLU A N 1
ATOM 1585 C CA . GLU A 1 191 ? 1.250 10.044 -18.455 1.00 75.38 191 GLU A CA 1
ATOM 1586 C C . GLU A 1 191 ? 0.533 9.126 -17.461 1.00 75.38 191 GLU A C 1
ATOM 1588 O O . GLU A 1 191 ? 0.678 7.914 -17.560 1.00 75.38 191 GLU A O 1
ATOM 1593 N N . LEU A 1 192 ? -0.271 9.641 -16.530 1.00 72.75 192 LEU A N 1
ATOM 1594 C CA . LEU A 1 192 ? -0.975 8.790 -15.562 1.00 72.75 192 LEU A CA 1
ATOM 1595 C C . LEU A 1 192 ? -1.979 7.830 -16.229 1.00 72.75 192 LEU A C 1
ATOM 1597 O O . LEU A 1 192 ? -2.135 6.696 -15.777 1.00 72.75 192 LEU A O 1
ATOM 1601 N N . MET A 1 193 ? -2.609 8.260 -17.323 1.00 67.56 193 MET A N 1
ATOM 1602 C CA . MET A 1 193 ? -3.693 7.557 -18.016 1.00 67.56 193 MET A CA 1
ATOM 1603 C C . MET A 1 193 ? -3.233 6.694 -19.200 1.00 67.56 193 MET A C 1
ATOM 1605 O O . MET A 1 193 ? -4.033 5.891 -19.689 1.00 67.56 193 MET A O 1
ATOM 1609 N N . ASP A 1 194 ? -1.968 6.789 -19.635 1.00 62.06 194 ASP A N 1
ATOM 1610 C CA . ASP A 1 194 ? -1.324 5.892 -20.608 1.00 62.06 194 ASP A CA 1
ATOM 1611 C C . ASP A 1 194 ? -1.056 4.532 -19.952 1.00 62.06 194 ASP A C 1
ATOM 1613 O O . ASP A 1 194 ? 0.065 4.050 -19.766 1.00 62.06 194 ASP A O 1
ATOM 1617 N N . MET A 1 195 ? -2.152 3.889 -19.577 1.00 53.50 195 MET A N 1
ATOM 1618 C CA . MET A 1 195 ? -2.223 2.462 -19.384 1.00 53.50 195 MET A CA 1
ATOM 1619 C C . MET A 1 195 ? -2.187 1.831 -20.775 1.00 53.50 195 MET A C 1
ATOM 1621 O O . MET A 1 195 ? -2.891 2.304 -21.675 1.00 53.50 195 MET A O 1
ATOM 1625 N N . PRO A 1 196 ? -1.389 0.774 -21.005 1.00 48.28 196 PRO A N 1
ATOM 1626 C CA . PRO A 1 196 ? -1.320 0.137 -22.309 1.00 48.28 196 PRO A CA 1
ATOM 1627 C C . PRO A 1 196 ? -2.720 -0.341 -22.697 1.00 48.28 196 PRO A C 1
ATOM 1629 O O . PRO A 1 196 ? -3.206 -1.361 -22.203 1.00 48.28 196 PRO A O 1
ATOM 1632 N N . ARG A 1 197 ? -3.382 0.403 -23.594 1.00 40.06 197 ARG A N 1
ATOM 1633 C CA . ARG A 1 197 ? -4.611 -0.050 -24.242 1.00 40.06 197 ARG A CA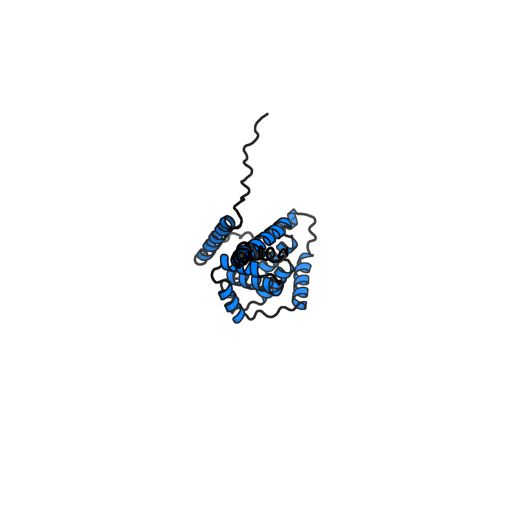 1
ATOM 1634 C C . ARG A 1 197 ? -4.262 -1.385 -24.869 1.00 40.06 197 ARG A C 1
ATOM 1636 O O . ARG A 1 197 ? -3.344 -1.455 -25.692 1.00 40.06 197 ARG A O 1
ATOM 1643 N N . ARG A 1 198 ? -4.942 -2.448 -24.426 1.00 42.03 198 ARG A N 1
ATOM 1644 C CA . ARG A 1 198 ? -4.797 -3.789 -24.992 1.00 42.03 198 ARG A CA 1
ATOM 1645 C C . ARG A 1 198 ? -4.824 -3.634 -26.510 1.00 42.03 198 ARG A C 1
ATOM 1647 O O . ARG A 1 198 ? -5.845 -3.254 -27.075 1.00 42.03 198 ARG A O 1
ATOM 1654 N N . LYS A 1 199 ? -3.695 -3.899 -27.173 1.00 38.00 199 LYS A N 1
ATOM 1655 C CA . LYS A 1 199 ? -3.725 -4.195 -28.601 1.00 38.00 199 LYS A CA 1
ATOM 1656 C C . LYS A 1 199 ? -4.516 -5.484 -28.696 1.00 38.00 199 LYS A C 1
ATOM 1658 O O . LYS A 1 199 ? -4.001 -6.542 -28.338 1.00 38.00 199 LYS A O 1
ATOM 1663 N N . GLU A 1 200 ? -5.782 -5.367 -29.077 1.00 38.06 200 GLU A N 1
ATOM 1664 C CA . GLU A 1 200 ? -6.639 -6.498 -29.389 1.00 38.06 200 GLU A CA 1
ATOM 1665 C C . GLU A 1 200 ? -5.896 -7.400 -30.373 1.00 38.06 200 GLU A C 1
ATOM 1667 O O . GLU A 1 200 ? -5.762 -7.115 -31.561 1.00 38.06 200 GLU A O 1
ATOM 1672 N N . SER A 1 201 ? -5.340 -8.484 -29.850 1.00 40.28 201 SER A N 1
ATOM 1673 C CA . SER A 1 201 ? -4.831 -9.582 -30.646 1.00 40.28 201 SER A CA 1
ATOM 1674 C C . SER A 1 201 ? -5.250 -10.871 -29.957 1.00 40.28 201 SER A C 1
ATOM 1676 O O . SER A 1 201 ? -4.644 -11.328 -29.000 1.00 40.28 201 SER A O 1
ATOM 1678 N N . TYR A 1 202 ? -6.387 -11.370 -30.441 1.00 38.50 202 TYR A N 1
ATOM 1679 C CA . TYR A 1 202 ? -6.771 -12.774 -30.544 1.00 38.50 202 TYR A CA 1
ATOM 1680 C C . TYR A 1 202 ? -6.605 -13.687 -29.309 1.00 38.50 202 TYR A C 1
ATOM 1682 O O . TYR A 1 202 ? -5.549 -14.250 -29.065 1.00 38.50 202 TYR A O 1
ATOM 1690 N N . ILE A 1 203 ? -7.744 -13.920 -28.639 1.00 40.88 203 ILE A N 1
ATOM 1691 C CA . ILE A 1 203 ? -8.305 -15.233 -28.243 1.00 40.88 203 ILE A CA 1
ATOM 1692 C C . ILE A 1 203 ? -7.338 -16.249 -27.591 1.00 40.88 203 ILE A C 1
ATOM 1694 O O . ILE A 1 203 ? -6.583 -16.925 -28.282 1.00 40.88 203 ILE A O 1
ATOM 1698 N N . SER A 1 204 ? -7.504 -16.522 -26.291 1.00 41.72 204 SER A N 1
ATOM 1699 C CA . SER A 1 204 ? -8.086 -17.789 -25.779 1.00 41.72 204 SER A CA 1
ATOM 1700 C C . SER A 1 204 ? -7.943 -17.931 -24.252 1.00 41.72 204 SER A C 1
ATOM 1702 O O . SER A 1 204 ? -6.889 -17.699 -23.676 1.00 41.72 204 SER A O 1
ATOM 1704 N N . GLU A 1 205 ? -9.057 -18.322 -23.625 1.00 40.34 205 GLU A N 1
ATOM 1705 C CA . GLU A 1 205 ? -9.140 -19.209 -22.451 1.00 40.34 205 GLU A CA 1
ATOM 1706 C C . GLU A 1 205 ? -8.332 -18.878 -21.180 1.00 40.34 205 GLU A C 1
ATOM 1708 O O . GLU A 1 205 ? -7.426 -19.606 -20.806 1.00 40.34 205 GLU A O 1
ATOM 1713 N N . TYR A 1 206 ? -8.786 -17.891 -20.400 1.00 38.59 206 TYR A N 1
ATOM 1714 C CA . TYR A 1 206 ? -8.621 -17.902 -18.935 1.00 38.59 206 TYR A CA 1
ATOM 1715 C C . TYR A 1 206 ? -9.925 -17.432 -18.285 1.00 38.59 206 TYR A C 1
ATOM 1717 O O . TYR A 1 206 ? -10.147 -16.249 -18.048 1.00 38.59 206 TYR A O 1
ATOM 1725 N N . LYS A 1 207 ? -10.845 -18.378 -18.067 1.00 40.59 207 LYS A N 1
ATOM 1726 C CA . LYS A 1 207 ? -12.182 -18.146 -17.492 1.00 40.59 207 LYS A CA 1
ATOM 1727 C C . LYS A 1 207 ? -12.346 -18.799 -16.111 1.00 40.59 207 LYS A C 1
ATOM 1729 O O . LYS A 1 207 ? -13.436 -19.244 -15.776 1.00 40.59 207 LYS A O 1
ATOM 1734 N N . SER A 1 208 ? -11.263 -18.881 -15.333 1.00 42.19 208 SER A N 1
ATOM 1735 C CA . SER A 1 208 ? -11.282 -19.510 -14.001 1.00 42.19 208 SER A CA 1
ATOM 1736 C C . SER A 1 208 ? -11.074 -18.536 -12.835 1.00 42.19 208 SER A C 1
ATOM 1738 O O . SER A 1 208 ? -11.550 -18.829 -11.747 1.00 42.19 208 SER A O 1
ATOM 1740 N N . ASP A 1 209 ? -10.462 -17.365 -13.052 1.00 42.94 209 ASP A N 1
ATOM 1741 C CA . ASP A 1 209 ? -10.068 -16.471 -11.943 1.00 42.94 209 ASP A CA 1
ATOM 1742 C C . ASP A 1 209 ? -10.904 -15.177 -11.858 1.00 42.94 209 ASP A C 1
ATOM 1744 O O . ASP A 1 209 ? -10.720 -14.370 -10.953 1.00 42.94 209 ASP A O 1
ATOM 1748 N N . LEU A 1 210 ? -11.875 -14.984 -12.764 1.00 42.94 210 LEU A N 1
ATOM 1749 C CA . LEU A 1 210 ? -12.779 -13.821 -12.749 1.00 42.94 210 LEU A CA 1
ATOM 1750 C C . LEU A 1 210 ? -13.841 -13.879 -11.635 1.00 42.94 210 LEU A C 1
ATOM 1752 O O . LEU A 1 210 ? -14.452 -12.858 -11.334 1.00 42.94 210 LEU A O 1
ATOM 1756 N N . SER A 1 211 ? -14.080 -15.056 -11.044 1.00 43.16 211 SER A N 1
ATOM 1757 C CA . SER A 1 211 ? -15.142 -15.246 -10.045 1.00 43.16 211 SER A CA 1
ATOM 1758 C C . SER A 1 211 ? -14.846 -14.490 -8.751 1.00 43.16 211 SER A C 1
ATOM 1760 O O . SER A 1 211 ? -15.728 -13.840 -8.224 1.00 43.16 211 SER A O 1
ATOM 1762 N N . THR A 1 212 ? -13.601 -14.508 -8.272 1.00 49.00 212 THR A N 1
ATOM 1763 C CA . THR A 1 212 ? -13.225 -13.882 -6.989 1.00 49.00 212 THR A CA 1
ATOM 1764 C C . THR A 1 212 ? -13.054 -12.362 -7.095 1.00 49.00 21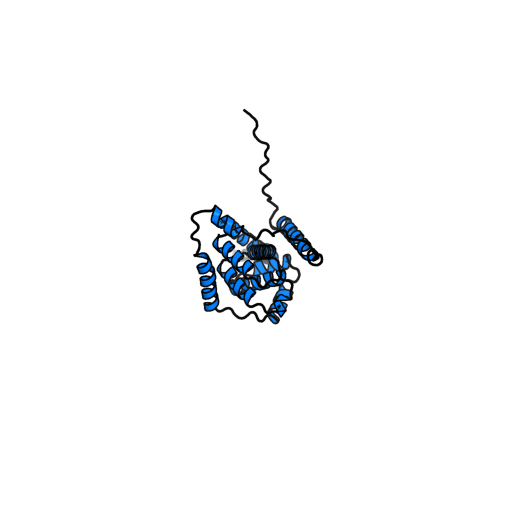2 THR A C 1
ATOM 1766 O O . THR A 1 212 ? -13.109 -11.656 -6.096 1.00 49.00 212 THR A O 1
ATOM 1769 N N . ILE A 1 213 ? -12.847 -11.843 -8.310 1.00 50.03 213 ILE A N 1
ATOM 1770 C CA . ILE A 1 213 ? -12.659 -10.407 -8.566 1.00 50.03 213 ILE A CA 1
ATOM 1771 C C . ILE A 1 213 ? -14.011 -9.689 -8.632 1.00 50.03 213 ILE A C 1
ATOM 1773 O O . ILE A 1 213 ? -14.150 -8.618 -8.048 1.00 50.03 213 ILE A O 1
ATOM 1777 N N . GLY A 1 214 ? -15.011 -10.307 -9.272 1.00 47.59 214 GLY A N 1
ATOM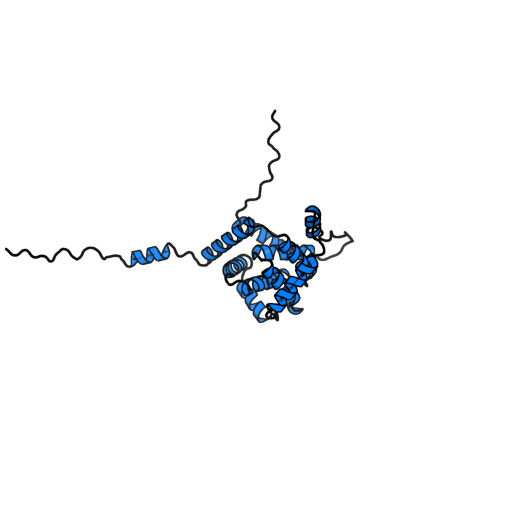 1778 C CA . GLY A 1 214 ? -16.378 -9.779 -9.276 1.00 47.59 214 GLY A CA 1
ATOM 1779 C C . GLY A 1 214 ? -16.990 -9.728 -7.874 1.00 47.59 214 GLY A C 1
ATOM 1780 O O . GLY A 1 214 ? -17.707 -8.786 -7.557 1.00 47.59 214 GLY A O 1
ATOM 1781 N N . ASP A 1 215 ? -16.649 -10.688 -7.012 1.00 51.66 215 ASP A N 1
ATOM 1782 C CA . ASP A 1 215 ? -17.135 -10.719 -5.629 1.00 51.66 215 ASP A CA 1
ATOM 1783 C C . ASP A 1 215 ? -16.581 -9.540 -4.801 1.00 51.66 215 ASP A C 1
ATOM 1785 O O . ASP A 1 215 ? -17.327 -8.913 -4.057 1.00 51.66 215 ASP A O 1
ATOM 1789 N N . MET A 1 216 ? -15.318 -9.143 -5.008 1.00 56.41 216 MET A N 1
ATOM 1790 C CA . MET A 1 216 ? -14.703 -8.017 -4.288 1.00 56.41 216 MET A CA 1
ATOM 1791 C C . MET A 1 216 ? -15.124 -6.641 -4.821 1.00 56.41 216 MET A C 1
ATOM 1793 O O . MET A 1 216 ? -15.253 -5.703 -4.040 1.00 56.41 216 MET A O 1
ATOM 1797 N N . GLU A 1 217 ? -15.332 -6.485 -6.133 1.00 56.41 217 GLU A N 1
ATOM 1798 C CA . GLU A 1 217 ? -15.887 -5.237 -6.682 1.00 56.41 217 GLU A CA 1
ATOM 1799 C C . GLU A 1 217 ? -17.293 -4.982 -6.136 1.00 56.41 217 GLU A C 1
ATOM 1801 O O . GLU A 1 217 ? -17.567 -3.877 -5.679 1.00 56.41 217 GLU A O 1
ATOM 1806 N N . ASN A 1 218 ? -18.119 -6.029 -6.067 1.00 60.72 218 ASN A N 1
ATOM 1807 C CA . ASN A 1 218 ? -19.453 -5.952 -5.484 1.00 60.72 218 ASN A CA 1
ATOM 1808 C C . ASN A 1 218 ? -19.417 -5.677 -3.969 1.00 60.72 218 ASN A C 1
ATOM 1810 O O . ASN A 1 218 ? -20.181 -4.844 -3.493 1.00 60.72 218 ASN A O 1
ATOM 1814 N N . GLU A 1 219 ? -18.540 -6.339 -3.203 1.00 57.97 219 GLU A N 1
ATOM 1815 C CA . GLU A 1 219 ? -18.409 -6.116 -1.750 1.00 57.97 219 GLU A CA 1
ATOM 1816 C C . GLU A 1 219 ? -17.881 -4.710 -1.412 1.00 57.97 219 GLU A C 1
ATOM 1818 O O . GLU A 1 219 ? -18.342 -4.092 -0.452 1.00 57.97 219 GLU A O 1
ATOM 1823 N N . LEU A 1 220 ? -16.957 -4.168 -2.214 1.00 60.66 220 LEU A N 1
ATOM 1824 C CA . LEU A 1 220 ? -16.422 -2.815 -2.032 1.00 60.66 220 LEU A CA 1
ATOM 1825 C C . LEU A 1 220 ? -17.412 -1.726 -2.462 1.00 60.66 220 LEU A C 1
ATOM 1827 O O . LEU A 1 220 ? -17.489 -0.697 -1.796 1.00 60.66 220 LEU A O 1
ATOM 1831 N N . GLU A 1 221 ? -18.180 -1.947 -3.532 1.00 63.50 221 GLU A N 1
ATOM 1832 C CA . GLU A 1 221 ? -19.239 -1.029 -3.974 1.00 63.50 221 GLU A CA 1
ATOM 1833 C C . GLU A 1 221 ? -20.398 -0.994 -2.960 1.00 63.50 221 GLU A C 1
ATOM 1835 O O . GLU A 1 221 ? -20.890 0.080 -2.608 1.00 63.50 221 GLU A O 1
ATOM 1840 N N . LEU A 1 222 ? -20.765 -2.151 -2.392 1.00 63.62 222 LEU A N 1
ATOM 1841 C CA . LEU A 1 222 ? -21.693 -2.243 -1.258 1.00 63.62 222 LEU A CA 1
ATOM 1842 C C . LEU A 1 222 ? -21.158 -1.511 -0.019 1.00 63.62 222 LEU A C 1
ATOM 1844 O O . LEU A 1 222 ? -21.903 -0.779 0.629 1.00 63.62 222 LEU A O 1
ATOM 1848 N N . PHE A 1 223 ? -19.866 -1.649 0.291 1.00 58.16 223 PHE A N 1
ATOM 1849 C CA . PHE A 1 223 ? -19.236 -0.952 1.414 1.00 58.16 223 PHE A CA 1
ATOM 1850 C C . PHE A 1 223 ? -19.191 0.572 1.218 1.00 58.16 223 PHE A C 1
ATOM 1852 O O . PHE A 1 223 ? -19.469 1.327 2.152 1.00 58.16 223 PHE A O 1
ATOM 1859 N N . GLU A 1 224 ? -18.867 1.050 0.016 1.00 58.03 224 GLU A N 1
ATOM 1860 C CA . GLU A 1 224 ? -18.883 2.477 -0.321 1.00 58.03 224 GLU A CA 1
ATOM 1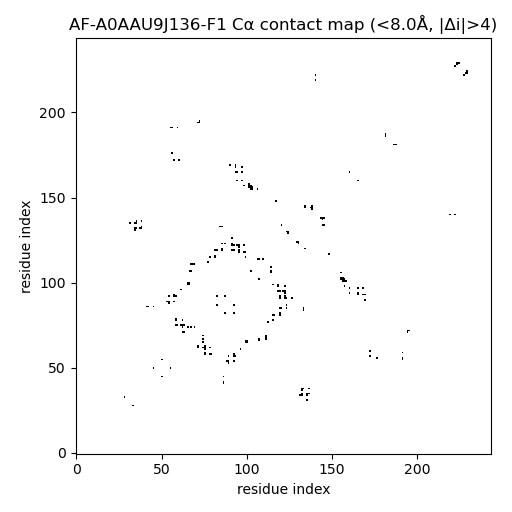861 C C . GLU A 1 224 ? -20.296 3.066 -0.172 1.00 58.03 224 GLU A C 1
ATOM 1863 O O . GLU A 1 224 ? -20.471 4.135 0.418 1.00 58.03 224 GLU A O 1
ATOM 1868 N N . GLN A 1 225 ? -21.327 2.322 -0.581 1.00 59.75 225 GLN A N 1
ATOM 1869 C CA . GLN A 1 225 ? -22.721 2.725 -0.389 1.00 59.75 225 GLN A CA 1
ATOM 1870 C C . GLN A 1 225 ? -23.164 2.700 1.086 1.00 59.75 225 GLN A C 1
ATOM 1872 O O . GLN A 1 225 ? -23.844 3.630 1.526 1.00 59.75 225 GLN A O 1
ATOM 1877 N N . GLU A 1 226 ? -22.778 1.686 1.868 1.00 58.88 226 GLU A N 1
ATOM 1878 C CA . GLU A 1 226 ? -23.229 1.520 3.261 1.00 58.88 226 GLU A CA 1
ATOM 1879 C C . GLU A 1 226 ? -22.442 2.355 4.285 1.00 58.88 226 GLU A C 1
ATOM 1881 O O . GLU A 1 226 ? -23.016 2.821 5.273 1.00 58.88 226 GLU A O 1
ATOM 1886 N N . VAL A 1 227 ? -21.136 2.561 4.082 1.00 51.75 227 VAL A N 1
ATOM 1887 C CA . VAL A 1 227 ? -20.239 3.160 5.090 1.00 51.75 227 VAL A CA 1
ATOM 1888 C C . VAL A 1 227 ? -19.808 4.584 4.741 1.00 51.75 227 VAL A C 1
ATOM 1890 O O . VAL A 1 227 ? -19.616 5.391 5.659 1.00 51.75 227 VAL A O 1
ATOM 1893 N N . LEU A 1 228 ? -19.686 4.912 3.449 1.00 54.56 228 LEU A N 1
ATOM 1894 C CA . LEU A 1 228 ? -19.261 6.236 2.968 1.00 54.56 228 LEU A CA 1
ATOM 1895 C C . LEU A 1 228 ? -20.429 7.147 2.567 1.00 54.56 228 LEU A C 1
ATOM 1897 O O . LEU A 1 228 ? -20.207 8.312 2.254 1.00 54.56 228 LEU A O 1
ATOM 1901 N N . GLY A 1 229 ? -21.670 6.664 2.680 1.00 50.22 229 GLY A N 1
ATOM 1902 C CA . GLY A 1 229 ? -22.857 7.507 2.608 1.00 50.22 229 GLY A CA 1
ATOM 1903 C C . GLY A 1 229 ? -23.100 8.098 1.227 1.00 50.22 229 GLY A C 1
ATOM 1904 O O . GLY A 1 229 ? -23.283 9.298 1.134 1.00 50.22 229 GLY A O 1
ATOM 1905 N N . GLY A 1 230 ? -23.118 7.265 0.183 1.00 48.59 230 GLY A N 1
ATOM 1906 C CA . GLY A 1 230 ? -24.007 7.395 -0.981 1.00 48.59 230 GLY A CA 1
ATOM 1907 C C . GLY A 1 230 ? -24.215 8.762 -1.654 1.00 48.59 230 GLY A C 1
ATOM 1908 O O . GLY A 1 230 ? -25.226 8.922 -2.334 1.00 48.59 230 GLY A O 1
ATOM 1909 N N . GLU A 1 231 ? -23.316 9.735 -1.528 1.00 45.41 231 GLU A N 1
ATOM 1910 C CA . GLU A 1 231 ? -23.344 10.951 -2.341 1.00 45.41 231 GLU A CA 1
ATOM 1911 C C . GLU A 1 231 ? -22.669 10.649 -3.679 1.00 45.41 231 GLU A C 1
ATOM 1913 O O . GLU A 1 231 ? -21.593 11.141 -4.013 1.00 45.41 231 GLU A O 1
ATOM 1918 N N . HIS A 1 232 ? -23.334 9.818 -4.486 1.00 44.16 232 HIS A N 1
ATOM 1919 C CA . HIS A 1 232 ? -23.183 9.962 -5.923 1.00 44.16 232 HIS A CA 1
ATOM 1920 C C . HIS A 1 232 ? -23.531 11.417 -6.235 1.00 44.16 232 HIS A C 1
ATOM 1922 O O . HIS A 1 232 ? -24.659 11.849 -5.991 1.00 44.16 232 HIS A O 1
ATOM 1928 N N . PHE A 1 233 ? -22.577 12.166 -6.790 1.00 39.44 233 PHE A N 1
ATOM 1929 C CA . PHE A 1 233 ? -22.912 13.335 -7.587 1.00 39.44 233 PHE A CA 1
ATOM 1930 C C . PHE A 1 233 ? -23.864 12.832 -8.669 1.00 39.44 233 PHE A C 1
ATOM 1932 O O . PHE A 1 233 ? -23.431 12.244 -9.663 1.00 39.44 233 PHE A O 1
ATOM 1939 N N . SER A 1 234 ? -25.171 12.987 -8.442 1.00 41.62 234 SER A N 1
ATOM 1940 C CA . SER A 1 234 ? -26.155 12.863 -9.501 1.00 41.62 234 SER A CA 1
ATOM 1941 C C . SER A 1 234 ? -25.638 13.732 -10.632 1.00 41.62 234 SER A C 1
ATOM 1943 O O . SER A 1 234 ? -25.282 14.895 -10.400 1.00 41.62 234 SER A O 1
ATOM 1945 N N . SER A 1 235 ? -25.523 13.136 -11.817 1.00 42.59 235 SER A N 1
ATOM 1946 C CA . SER A 1 235 ? -25.263 13.851 -13.058 1.00 42.59 235 SER A CA 1
ATOM 1947 C C . SER A 1 235 ? -26.064 15.143 -13.006 1.00 42.59 235 SER A C 1
ATOM 1949 O O . SER A 1 235 ? -27.248 15.093 -12.680 1.00 42.59 235 SER A O 1
ATOM 1951 N N . ILE A 1 236 ? -25.422 16.289 -13.230 1.00 40.81 236 ILE A N 1
ATOM 1952 C CA . ILE A 1 236 ? -26.154 17.543 -13.395 1.00 40.81 236 ILE A CA 1
ATOM 1953 C C . ILE A 1 236 ? -27.188 17.264 -14.485 1.00 40.81 236 ILE A C 1
ATOM 1955 O O . ILE A 1 236 ? -26.809 17.026 -15.631 1.00 40.81 236 ILE A O 1
ATOM 1959 N N . ASP A 1 237 ? -28.458 17.193 -14.085 1.00 40.28 237 ASP A N 1
ATOM 1960 C CA . ASP A 1 237 ? -29.573 16.978 -14.990 1.00 40.28 237 ASP A CA 1
ATOM 1961 C C . ASP A 1 237 ? -29.482 18.034 -16.095 1.00 40.28 237 ASP A C 1
ATOM 1963 O O . ASP A 1 237 ? -29.459 19.238 -15.829 1.00 40.28 237 ASP A O 1
ATOM 1967 N N . GLU A 1 238 ? -29.434 17.572 -17.343 1.00 48.62 238 GLU A N 1
ATOM 1968 C CA . GLU A 1 238 ? -29.435 18.389 -18.562 1.00 48.62 238 GLU A CA 1
ATOM 1969 C C . GLU A 1 238 ? -30.751 19.170 -18.782 1.00 48.62 238 GLU A C 1
ATOM 1971 O O . GLU A 1 238 ? -30.947 19.762 -19.839 1.00 48.62 238 GLU A O 1
ATOM 1976 N N . ASP A 1 239 ? -31.639 19.262 -17.792 1.00 48.06 239 ASP A N 1
ATOM 1977 C CA . ASP A 1 239 ? -32.981 19.825 -17.950 1.00 48.06 239 ASP A CA 1
ATOM 1978 C C . ASP A 1 239 ? -33.246 21.028 -17.033 1.00 48.06 239 ASP A C 1
ATOM 1980 O O . ASP A 1 239 ? -34.114 20.978 -16.174 1.00 48.06 239 ASP A O 1
ATOM 1984 N N . MET A 1 240 ? -32.537 22.144 -17.244 1.00 42.22 240 MET A N 1
ATOM 1985 C CA . MET A 1 240 ? -32.950 23.528 -16.910 1.00 42.22 240 MET A CA 1
ATOM 1986 C C . MET A 1 240 ? -31.879 24.469 -17.515 1.00 42.22 240 MET A C 1
ATOM 1988 O O . MET A 1 240 ? -30.788 24.580 -16.980 1.00 42.22 240 MET A O 1
ATOM 1992 N N . ILE A 1 241 ? -32.042 25.183 -18.633 1.00 40.16 241 ILE A N 1
ATOM 1993 C CA . ILE A 1 241 ? -33.081 26.163 -18.958 1.00 40.16 241 ILE A CA 1
ATOM 1994 C C . ILE A 1 241 ? -33.101 26.347 -20.481 1.00 40.16 241 ILE A C 1
ATOM 1996 O O . ILE A 1 241 ? -32.183 26.892 -21.088 1.00 40.16 241 ILE A O 1
ATOM 2000 N N . ASN A 1 242 ? -34.217 25.937 -21.069 1.00 42.12 242 ASN A N 1
ATOM 2001 C CA . ASN A 1 242 ? -34.713 26.401 -22.350 1.00 42.12 242 ASN A CA 1
ATOM 2002 C C . ASN A 1 242 ? -35.875 27.355 -22.025 1.00 42.12 242 ASN A C 1
ATOM 2004 O O . ASN A 1 242 ? -37.031 26.964 -22.140 1.00 42.12 242 ASN A O 1
ATOM 2008 N N . VAL A 1 243 ? -35.592 28.550 -21.484 1.00 40.00 243 VAL A N 1
ATOM 2009 C CA . VAL A 1 243 ? -36.598 29.599 -21.216 1.00 40.00 243 VAL A CA 1
ATOM 2010 C C . VAL A 1 243 ? -35.944 30.992 -21.307 1.00 40.00 243 VAL A C 1
ATOM 2012 O O . VAL A 1 243 ? -35.137 31.352 -20.452 1.00 40.00 243 VAL A O 1
ATOM 2015 N N . ILE A 1 244 ? -36.422 31.752 -22.307 1.00 45.22 244 ILE A N 1
ATOM 2016 C CA . ILE A 1 244 ? -36.143 33.143 -22.753 1.00 45.22 244 ILE A CA 1
ATOM 2017 C C . ILE A 1 244 ? -34.941 33.330 -23.683 1.00 45.22 244 ILE A C 1
ATOM 2019 O O . ILE A 1 244 ? -33.792 33.398 -23.204 1.00 45.22 244 ILE A O 1
#